Protein AF-A0A660U086-F1 (afdb_monomer)

Sequence (213 aa):
ICISRGDVRILTEEYVKYRGGKQSNTRTNKNVEFLLIIDTRKKISGVNLKKNRMLIMSRKLNILFDSKFSRKKLAEKFPLEGSYLIVDLPSGRYRIDTNYFFVLKKPDFIDVISYSEMEFLYENLSFCICRNREEELEVILDNITGEDEKSIYFAGFLPRTLKKLAHKKYRDVFYRLYQLIEEKLMNLAHPVFQDILRKLEDIRRLAEKRFNN

Nearest PDB structures (foldseek):
  4ba9-assembly2_E  TM=6.632E-01  e=2.027E+00  Homo sapiens
  4ba9-assembly1_C  TM=6.025E-01  e=1.229E+00  Homo sapiens
  6c59-assembly1_A  TM=6.249E-01  e=2.533E+00  Mus musculus
  2n1g-assembly1_A  TM=6.025E-01  e=3.738E+00  Homo sapiens
  3tnf-assembly1_B  TM=2.009E-01  e=2.143E+00  Legionella pneumophila subsp. pneumophila str. Philadelphia 1

Solvent-accessible surface area (backbone atoms only — not comparable to full-atom values): 12184 Å² total; per-residue (Å²): 119,68,62,84,57,13,23,53,46,72,48,78,49,80,48,70,78,89,62,95,75,84,83,52,64,68,68,73,78,74,45,77,50,75,49,78,46,67,43,64,88,38,74,68,46,71,67,44,51,53,52,44,51,46,53,53,49,54,52,53,44,54,58,55,41,72,42,48,36,35,52,70,48,38,57,78,76,29,60,72,53,98,55,28,38,48,47,83,48,98,93,45,79,43,74,35,50,34,56,87,48,35,35,49,49,83,54,78,61,70,83,73,57,53,67,68,54,51,48,54,51,41,58,59,53,62,70,17,40,44,78,32,47,64,55,42,48,50,56,34,52,74,51,45,82,65,84,48,74,62,16,53,60,36,55,71,46,48,51,70,49,55,52,56,36,50,42,55,94,35,47,69,62,38,53,55,50,48,50,56,50,48,63,60,38,71,77,46,84,54,66,68,43,56,56,46,52,55,50,38,52,58,41,49,58,54,24,52,60,46,54,78,102

Structure (mmCIF, N/CA/C/O backbone):
data_AF-A0A660U086-F1
#
_entry.id   AF-A0A660U086-F1
#
loop_
_atom_site.group_PDB
_atom_site.id
_atom_site.type_symbol
_atom_site.label_atom_id
_atom_site.label_alt_id
_atom_site.label_comp_id
_atom_site.label_asym_id
_atom_site.label_entity_id
_atom_site.label_seq_id
_atom_site.pdbx_PDB_ins_code
_atom_site.Cartn_x
_atom_site.Cartn_y
_atom_site.Cartn_z
_atom_site.occupancy
_atom_site.B_iso_or_equiv
_atom_site.auth_seq_id
_atom_site.auth_comp_id
_atom_site.auth_asym_id
_atom_site.auth_atom_id
_atom_site.pdbx_PDB_model_num
ATOM 1 N N . ILE A 1 1 ? -27.958 2.321 13.114 1.00 69.38 1 ILE A N 1
ATOM 2 C CA . ILE A 1 1 ? -29.047 1.472 12.567 1.00 69.38 1 ILE A CA 1
ATOM 3 C C . ILE A 1 1 ? -29.175 0.151 13.333 1.00 69.38 1 ILE A C 1
ATOM 5 O O . ILE A 1 1 ? -30.213 -0.063 13.932 1.00 69.38 1 ILE A O 1
ATOM 9 N N . CYS A 1 2 ? -28.163 -0.726 13.373 1.00 75.94 2 CYS A N 1
ATOM 10 C CA . CYS A 1 2 ? -28.308 -2.033 14.049 1.00 75.94 2 CYS A CA 1
ATOM 11 C C . CYS A 1 2 ? -28.340 -1.931 15.584 1.00 75.94 2 CYS A C 1
ATOM 13 O O . CYS A 1 2 ? -29.150 -2.580 16.230 1.00 75.94 2 CYS A O 1
ATOM 15 N N . ILE A 1 3 ? -27.507 -1.055 16.156 1.00 78.56 3 ILE A N 1
ATOM 16 C CA . ILE A 1 3 ? -27.391 -0.852 17.612 1.00 78.56 3 ILE A CA 1
ATOM 17 C C . ILE A 1 3 ? -28.701 -0.350 18.235 1.00 78.56 3 ILE A C 1
ATOM 19 O O . ILE A 1 3 ? -29.012 -0.694 19.365 1.00 78.56 3 ILE A O 1
ATOM 23 N N . SER A 1 4 ? -29.517 0.412 17.500 1.00 81.81 4 SER A N 1
ATOM 24 C CA . SER A 1 4 ? -30.806 0.895 18.012 1.00 81.81 4 SER A CA 1
ATOM 25 C C . SER A 1 4 ? -31.878 -0.199 18.102 1.00 81.81 4 SER A C 1
ATOM 27 O O . SER A 1 4 ? -32.979 0.088 18.555 1.00 81.81 4 SER A O 1
ATOM 29 N N . ARG A 1 5 ? -31.592 -1.430 17.648 1.00 82.75 5 ARG A N 1
ATOM 30 C CA . ARG A 1 5 ? -32.545 -2.553 17.616 1.00 82.75 5 ARG A CA 1
ATOM 31 C C . ARG A 1 5 ? -32.252 -3.657 18.641 1.00 82.75 5 ARG A C 1
ATOM 33 O O . ARG A 1 5 ? -33.069 -4.559 18.772 1.00 82.75 5 ARG A O 1
ATOM 40 N N . GLY A 1 6 ? -31.113 -3.617 19.335 1.00 84.62 6 GLY A N 1
ATOM 41 C CA . GLY A 1 6 ? -30.718 -4.645 20.304 1.00 84.62 6 GLY A CA 1
ATOM 42 C C . GLY A 1 6 ? -29.206 -4.725 20.516 1.00 84.62 6 GLY A C 1
ATOM 43 O O . GLY A 1 6 ? -28.448 -3.900 20.000 1.00 84.62 6 GLY A O 1
ATOM 44 N N . ASP A 1 7 ? -28.759 -5.731 21.266 1.00 85.88 7 ASP A N 1
ATOM 45 C CA . ASP A 1 7 ? -27.334 -6.004 21.478 1.00 85.88 7 ASP A CA 1
ATOM 46 C C . ASP A 1 7 ? -26.703 -6.595 20.208 1.00 85.88 7 ASP A C 1
ATOM 48 O O . ASP A 1 7 ? -27.183 -7.593 19.668 1.00 85.88 7 ASP A O 1
ATOM 52 N N . VAL A 1 8 ? -25.634 -5.967 19.709 1.00 86.62 8 VAL A N 1
ATOM 53 C CA . VAL A 1 8 ? -25.026 -6.307 18.412 1.00 86.62 8 VAL A CA 1
ATOM 54 C C . VAL A 1 8 ? -23.699 -7.019 18.613 1.00 86.62 8 VAL A C 1
ATOM 56 O O . VAL A 1 8 ? -22.824 -6.533 19.331 1.00 86.62 8 VAL A O 1
ATOM 59 N N . ARG A 1 9 ? -23.501 -8.118 17.889 1.00 84.25 9 ARG A N 1
ATOM 60 C CA . ARG A 1 9 ? -22.210 -8.797 17.737 1.00 84.25 9 ARG A CA 1
ATOM 61 C C . ARG A 1 9 ? -21.830 -8.835 16.265 1.00 84.25 9 ARG A C 1
ATOM 63 O O . ARG A 1 9 ? -22.678 -9.095 15.415 1.00 84.25 9 ARG A O 1
ATOM 70 N N . ILE A 1 10 ? -20.564 -8.561 15.978 1.00 84.62 10 ILE A N 1
ATOM 71 C CA . ILE A 1 10 ? -20.026 -8.582 14.620 1.00 84.62 10 ILE A CA 1
ATOM 72 C C . ILE A 1 10 ? -19.134 -9.809 14.464 1.00 84.62 10 ILE A C 1
ATOM 74 O O . ILE A 1 10 ? -18.217 -10.010 15.257 1.00 84.62 10 ILE A O 1
ATOM 78 N N . LEU A 1 11 ? -19.390 -10.596 13.423 1.00 79.31 11 LEU A N 1
ATOM 79 C CA . LEU A 1 11 ? -18.463 -11.604 12.917 1.00 79.31 11 LEU A CA 1
ATOM 80 C C . LEU A 1 11 ? -17.917 -11.129 11.569 1.00 79.31 11 LEU A C 1
ATOM 82 O O . LEU A 1 11 ? -18.628 -10.473 10.804 1.00 79.31 11 LEU A O 1
ATOM 86 N N . THR A 1 12 ? -16.649 -11.424 11.294 1.00 75.56 12 THR A N 1
ATOM 87 C CA . THR A 1 12 ? -15.980 -11.007 10.054 1.00 75.56 12 THR A CA 1
ATOM 88 C C . THR A 1 12 ? -15.319 -12.190 9.381 1.00 75.56 12 THR A C 1
ATOM 90 O O . THR A 1 12 ? -14.540 -12.881 10.038 1.00 75.56 12 THR A O 1
ATOM 93 N N . GLU A 1 13 ? -15.529 -12.329 8.077 1.00 69.62 13 GLU A N 1
ATOM 94 C CA . GLU A 1 13 ? -14.761 -13.236 7.225 1.00 69.62 13 GLU A CA 1
ATOM 95 C C . GLU A 1 13 ? -14.084 -12.447 6.100 1.00 69.62 13 GLU A C 1
ATOM 97 O O . GLU A 1 13 ? -14.682 -11.570 5.466 1.00 69.62 13 GLU A O 1
ATOM 102 N N . GLU A 1 14 ? -12.803 -12.738 5.875 1.00 57.31 14 GLU A N 1
ATOM 103 C CA . GLU A 1 14 ? -12.045 -12.187 4.755 1.00 57.31 14 GLU A CA 1
ATOM 104 C C . GLU A 1 14 ? -12.076 -13.174 3.597 1.00 57.31 14 GLU A C 1
ATOM 106 O O . GLU A 1 14 ? -11.756 -14.349 3.758 1.00 57.31 14 GLU A O 1
ATOM 111 N N . TYR A 1 15 ? -12.422 -12.689 2.408 1.00 56.56 15 TYR A N 1
ATOM 112 C CA . TYR A 1 15 ? -12.403 -13.515 1.209 1.00 56.56 15 TYR A CA 1
ATOM 113 C C . TYR A 1 15 ? -12.035 -12.688 -0.026 1.00 56.56 15 TYR A C 1
ATOM 115 O O . TYR A 1 15 ? -12.239 -11.471 -0.122 1.00 56.56 15 TYR A O 1
ATOM 123 N N . VAL A 1 16 ? -11.509 -13.381 -1.033 1.00 48.47 16 VAL A N 1
ATOM 124 C CA . VAL A 1 16 ? -11.220 -12.812 -2.350 1.00 48.47 16 VAL A CA 1
ATOM 125 C C . VAL A 1 16 ? -12.316 -13.275 -3.312 1.00 48.47 16 VAL A C 1
ATOM 127 O O . VAL A 1 16 ? -12.214 -14.346 -3.899 1.00 48.47 16 VAL A O 1
ATOM 130 N N . LYS A 1 17 ? -13.393 -12.490 -3.500 1.00 43.88 17 LYS A N 1
ATOM 131 C CA . LYS A 1 17 ? -14.336 -12.757 -4.608 1.00 43.88 17 LYS A CA 1
ATOM 132 C C . LYS A 1 17 ? -13.650 -12.385 -5.915 1.00 43.88 17 LYS A C 1
ATOM 134 O O . LYS A 1 17 ? -13.476 -11.203 -6.215 1.00 43.88 17 LYS A O 1
ATOM 139 N N . TYR A 1 18 ? -13.328 -13.386 -6.725 1.00 44.28 18 TYR A N 1
ATOM 140 C CA . TYR A 1 18 ? -13.070 -13.163 -8.140 1.00 44.28 18 TYR A CA 1
ATOM 141 C C . TYR A 1 18 ? -14.406 -12.833 -8.817 1.00 44.28 18 TYR A C 1
ATOM 143 O O . TYR A 1 18 ? -15.282 -13.684 -8.942 1.00 44.28 18 TYR A O 1
ATOM 151 N N . ARG A 1 19 ? -14.595 -11.575 -9.221 1.00 41.81 19 ARG A N 1
ATOM 152 C CA . ARG A 1 19 ? -15.673 -11.183 -10.137 1.00 41.81 19 ARG A CA 1
ATOM 153 C C . ARG A 1 19 ? -15.091 -10.253 -11.190 1.00 41.81 19 ARG A C 1
ATOM 155 O O . ARG A 1 19 ? -14.698 -9.128 -10.882 1.00 41.81 19 ARG A O 1
ATOM 162 N N . GLY A 1 20 ? -15.017 -10.742 -12.427 1.00 49.47 20 GLY A N 1
ATOM 163 C CA . GLY A 1 20 ? -14.815 -9.892 -13.594 1.00 49.47 20 GLY A CA 1
ATOM 164 C C . GLY A 1 20 ? -15.913 -8.831 -13.616 1.00 49.47 20 GLY A C 1
ATOM 165 O O . GLY A 1 20 ? -17.092 -9.160 -13.657 1.00 49.47 20 GLY A O 1
ATOM 166 N N . GLY A 1 21 ? -15.532 -7.560 -13.496 1.00 48.72 21 GLY A N 1
ATOM 167 C CA . GLY A 1 21 ? -16.480 -6.447 -13.493 1.00 48.72 21 GLY A CA 1
ATOM 168 C C . GLY A 1 21 ? -16.087 -5.335 -12.521 1.00 48.72 21 GLY A C 1
ATOM 169 O O . GLY A 1 21 ? -16.148 -5.497 -11.303 1.00 48.72 21 GLY A O 1
ATOM 170 N N . LYS A 1 22 ? -15.739 -4.176 -13.091 1.00 43.12 22 LYS A N 1
ATOM 171 C CA . LYS A 1 22 ? -15.323 -2.901 -12.469 1.00 43.12 22 LYS A CA 1
ATOM 172 C C . LYS A 1 22 ? -13.862 -2.803 -12.013 1.00 43.12 22 LYS A C 1
ATOM 174 O O . LYS A 1 22 ? -13.505 -3.102 -10.872 1.00 43.12 22 LYS A O 1
ATOM 179 N N . GLN A 1 23 ? -13.057 -2.271 -12.933 1.00 50.06 23 GLN A N 1
ATOM 180 C CA . GLN A 1 23 ? -11.713 -1.739 -12.725 1.00 50.06 23 GLN A CA 1
ATOM 181 C C . GLN A 1 23 ? -11.832 -0.263 -12.312 1.00 50.06 23 GLN A C 1
ATOM 183 O O . GLN A 1 23 ? -12.118 0.584 -13.153 1.00 50.06 23 GLN A O 1
ATOM 188 N N . SER A 1 24 ? -11.668 0.057 -11.024 1.00 53.09 24 SER A N 1
ATOM 189 C CA . SER A 1 24 ? -11.473 1.449 -10.594 1.00 53.09 24 SER A CA 1
ATOM 190 C C . SER A 1 24 ? -10.030 1.661 -10.148 1.00 53.09 24 SER A C 1
ATOM 192 O O . SER A 1 24 ? -9.409 0.763 -9.573 1.00 53.09 24 SER A O 1
ATOM 194 N N . ASN A 1 25 ? -9.510 2.863 -10.397 1.00 53.16 25 ASN A N 1
ATOM 195 C CA . ASN A 1 25 ? -8.136 3.247 -10.063 1.00 53.16 25 ASN A CA 1
ATOM 196 C C . ASN A 1 25 ? -7.849 3.199 -8.542 1.00 53.16 25 ASN A C 1
ATOM 198 O O . ASN A 1 25 ? -6.711 3.062 -8.111 1.00 53.16 25 ASN A O 1
ATOM 202 N N . THR A 1 26 ? -8.891 3.238 -7.711 1.00 57.66 26 THR A N 1
ATOM 203 C CA . THR A 1 26 ? -8.789 3.214 -6.243 1.00 57.66 26 THR A CA 1
ATOM 204 C C . THR A 1 26 ? -9.096 1.848 -5.619 1.00 57.66 26 THR A C 1
ATOM 206 O O . THR A 1 26 ? -8.957 1.685 -4.410 1.00 57.66 26 THR A O 1
ATOM 209 N N . ARG A 1 27 ? -9.532 0.841 -6.396 1.00 60.47 27 ARG A N 1
ATOM 210 C CA . ARG A 1 27 ? -10.040 -0.422 -5.824 1.00 60.47 27 ARG A CA 1
ATOM 211 C C . ARG A 1 27 ? -8.930 -1.292 -5.233 1.00 60.47 27 ARG A C 1
ATOM 213 O O . ARG A 1 27 ? -7.910 -1.539 -5.887 1.00 60.47 27 ARG A O 1
ATOM 220 N N . THR A 1 28 ? -9.182 -1.850 -4.050 1.00 59.97 28 THR A N 1
ATOM 221 C CA . THR A 1 28 ? -8.433 -2.964 -3.446 1.00 59.97 28 THR A CA 1
ATOM 222 C C . THR A 1 28 ? -9.134 -4.303 -3.744 1.00 59.97 28 THR A C 1
ATOM 224 O O . THR A 1 28 ? -10.342 -4.351 -3.965 1.00 59.97 28 THR A O 1
ATOM 227 N N . ASN A 1 29 ? -8.379 -5.408 -3.820 1.00 55.88 29 ASN A N 1
ATOM 228 C CA . ASN A 1 29 ? -8.919 -6.724 -4.219 1.00 55.88 29 ASN A CA 1
ATOM 229 C C . ASN A 1 29 ? -9.484 -7.556 -3.049 1.00 55.88 29 ASN A C 1
ATOM 231 O O . ASN A 1 29 ? -10.017 -8.639 -3.290 1.00 55.88 29 ASN A O 1
ATOM 235 N N . LYS A 1 30 ? -9.350 -7.090 -1.803 1.00 61.00 30 LYS A N 1
ATOM 236 C CA . LYS A 1 30 ? -9.857 -7.786 -0.614 1.00 61.00 30 LYS A CA 1
ATOM 237 C C . LYS A 1 30 ? -11.242 -7.252 -0.261 1.00 61.00 30 LYS A C 1
ATOM 239 O O . LYS A 1 30 ? -11.433 -6.040 -0.208 1.00 61.00 30 LYS A O 1
ATOM 244 N N . ASN A 1 31 ? -12.193 -8.155 -0.029 1.00 66.31 31 ASN A N 1
ATOM 245 C CA . ASN A 1 31 ? -13.495 -7.812 0.533 1.00 66.31 31 ASN A CA 1
ATOM 246 C C . ASN A 1 31 ? -13.553 -8.367 1.958 1.00 66.31 31 ASN A C 1
ATOM 248 O O . ASN A 1 31 ? -13.076 -9.472 2.213 1.00 66.31 31 ASN A O 1
ATOM 252 N N . VAL A 1 32 ? -14.142 -7.597 2.868 1.00 72.56 32 VAL A N 1
ATOM 253 C CA . VAL A 1 32 ? -14.437 -8.047 4.230 1.00 72.56 32 VAL A CA 1
ATOM 254 C C . VAL A 1 32 ? -15.950 -8.163 4.336 1.00 72.56 32 VAL A C 1
ATOM 256 O O . VAL A 1 32 ? -16.654 -7.166 4.165 1.00 72.56 32 VAL A O 1
ATOM 259 N N . GLU A 1 33 ? -16.455 -9.374 4.559 1.00 75.88 33 GLU A N 1
ATOM 260 C CA . GLU A 1 33 ? -17.868 -9.584 4.875 1.00 75.88 33 GLU A CA 1
ATOM 261 C C . GLU A 1 33 ? -18.079 -9.388 6.376 1.00 75.88 33 GLU A C 1
ATOM 263 O O . GLU A 1 33 ? -17.328 -9.901 7.205 1.00 75.88 33 GLU A O 1
ATOM 268 N N . PHE A 1 34 ? -19.109 -8.611 6.713 1.00 82.00 34 PHE A N 1
ATOM 269 C CA . PHE A 1 34 ? -19.532 -8.360 8.084 1.00 82.00 34 PHE A CA 1
ATOM 270 C C . PHE A 1 34 ? -20.890 -9.023 8.300 1.00 82.00 34 PHE A C 1
ATOM 272 O O . PHE A 1 34 ? -21.885 -8.604 7.706 1.00 82.00 34 PHE A O 1
ATOM 279 N N . LEU A 1 35 ? -20.942 -10.025 9.175 1.00 83.81 35 LEU A N 1
ATOM 280 C CA . LEU A 1 35 ? -22.191 -10.598 9.657 1.00 83.81 35 LEU A CA 1
ATOM 281 C C . LEU A 1 35 ? -22.581 -9.900 10.962 1.00 83.81 35 LEU A C 1
ATOM 283 O O . LEU A 1 35 ? -21.858 -9.955 11.960 1.00 83.81 35 LEU A O 1
ATOM 287 N N . LEU A 1 36 ? -23.727 -9.221 10.943 1.00 86.81 36 LEU A N 1
ATOM 288 C CA . LEU A 1 36 ? -24.262 -8.494 12.091 1.00 86.81 36 LEU A CA 1
ATOM 289 C C . LEU A 1 36 ? -25.336 -9.346 12.768 1.00 86.81 36 LEU A C 1
ATOM 291 O O . LEU A 1 36 ? -26.428 -9.514 12.230 1.00 86.81 36 LEU A O 1
ATOM 295 N N . ILE A 1 37 ? -25.035 -9.859 13.957 1.00 85.19 37 ILE A N 1
ATOM 296 C CA . ILE A 1 37 ? -25.980 -10.620 14.776 1.00 85.19 37 ILE A CA 1
ATOM 297 C C . ILE A 1 37 ? -26.597 -9.659 15.790 1.00 85.19 37 ILE A C 1
ATOM 299 O O . ILE A 1 37 ? -25.869 -9.020 16.552 1.00 85.19 37 ILE A O 1
ATOM 303 N N . ILE A 1 38 ? -27.926 -9.546 15.795 1.00 87.44 38 ILE A N 1
ATOM 304 C CA . ILE A 1 38 ? -28.668 -8.639 16.680 1.00 87.44 38 ILE A CA 1
ATOM 305 C C . ILE A 1 38 ? -29.551 -9.472 17.609 1.00 87.44 38 ILE A C 1
ATOM 307 O O . ILE A 1 38 ? -30.466 -10.149 17.146 1.00 87.44 38 ILE A O 1
ATOM 311 N N . ASP A 1 39 ? -29.302 -9.398 18.915 1.00 87.00 39 ASP A N 1
ATOM 312 C CA . ASP A 1 39 ? -30.207 -9.940 19.930 1.00 87.00 39 ASP A CA 1
ATOM 313 C C . ASP A 1 39 ? -31.189 -8.843 20.356 1.00 87.00 39 ASP A C 1
ATOM 315 O O . ASP A 1 39 ? -30.873 -7.976 21.174 1.00 87.00 39 ASP A O 1
ATOM 319 N N . THR A 1 40 ? -32.390 -8.865 19.774 1.00 88.50 40 THR A N 1
ATOM 320 C CA . THR A 1 40 ? -33.444 -7.859 20.008 1.00 88.50 40 THR A CA 1
ATOM 321 C C . THR A 1 40 ? -34.039 -7.920 21.412 1.00 88.50 40 THR A C 1
ATOM 323 O O . THR A 1 40 ? -34.718 -6.989 21.837 1.00 88.50 40 THR A O 1
ATOM 326 N N . ARG A 1 41 ? -33.775 -9.000 22.156 1.00 89.25 41 ARG A N 1
ATOM 327 C CA . ARG A 1 41 ? -34.263 -9.185 23.530 1.00 89.25 41 ARG A CA 1
ATOM 328 C C . ARG A 1 41 ? -33.349 -8.536 24.565 1.00 89.25 41 ARG A C 1
ATOM 330 O O . ARG A 1 41 ? -33.732 -8.419 25.726 1.00 89.25 41 ARG A O 1
ATOM 337 N N . LYS A 1 42 ? -32.136 -8.135 24.174 1.00 85.25 42 LYS A N 1
ATOM 338 C CA . LYS A 1 42 ? -31.140 -7.552 25.077 1.00 85.25 42 LYS A CA 1
ATOM 339 C C . LYS A 1 42 ? -30.937 -6.076 24.786 1.00 85.25 42 LYS A C 1
ATOM 341 O O . LYS A 1 42 ? -30.854 -5.650 23.636 1.00 85.25 42 LYS A O 1
ATOM 346 N N . LYS A 1 43 ? -30.794 -5.298 25.861 1.00 82.44 43 LYS A N 1
ATOM 347 C CA . LYS A 1 43 ? -30.297 -3.925 25.770 1.00 82.44 43 LYS A CA 1
ATOM 348 C C . LYS A 1 43 ? -28.840 -3.938 25.310 1.00 82.44 43 LYS A C 1
ATOM 350 O O . LYS A 1 43 ? -28.104 -4.893 25.546 1.00 82.44 43 LYS A O 1
ATOM 355 N N . ILE A 1 44 ? -28.442 -2.844 24.675 1.00 81.94 44 ILE A N 1
ATOM 356 C CA . ILE A 1 44 ? -27.093 -2.626 24.158 1.00 81.94 44 ILE A CA 1
ATOM 357 C C . ILE A 1 44 ? -26.058 -2.848 25.267 1.00 81.94 44 ILE A C 1
ATOM 359 O O . ILE A 1 44 ? -26.126 -2.210 26.318 1.00 81.94 44 ILE A O 1
ATOM 363 N N . SER A 1 45 ? -25.069 -3.706 25.016 1.00 81.38 45 SER A N 1
ATOM 364 C CA . SER A 1 45 ? -23.940 -3.886 25.924 1.00 81.38 45 SER A CA 1
ATOM 365 C C . SER A 1 45 ? -22.772 -2.977 25.541 1.00 81.38 45 SER A C 1
ATOM 367 O O . SER A 1 45 ? -22.217 -3.084 24.444 1.00 81.38 45 SER A O 1
ATOM 369 N N . GLY A 1 46 ? -22.328 -2.127 26.473 1.00 81.75 46 GLY A N 1
ATOM 370 C CA . GLY A 1 46 ? -21.109 -1.324 26.303 1.00 81.75 46 GLY 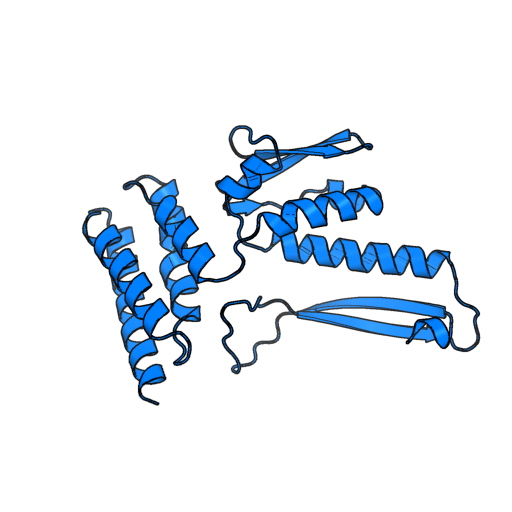A CA 1
ATOM 371 C C . GLY A 1 46 ? -19.862 -2.180 26.038 1.00 81.75 46 GLY A C 1
ATOM 372 O O . GLY A 1 46 ? -18.991 -1.790 25.260 1.00 81.75 46 GLY A O 1
ATOM 373 N N . VAL A 1 47 ? -19.815 -3.394 26.600 1.00 83.50 47 VAL A N 1
ATOM 374 C CA . VAL A 1 47 ? -18.732 -4.361 26.366 1.00 83.50 47 VAL A CA 1
ATOM 375 C C . VAL A 1 47 ? -18.725 -4.834 24.911 1.00 83.50 47 VAL A C 1
ATOM 377 O O . VAL A 1 47 ? -17.671 -4.829 24.274 1.00 83.50 47 VAL A O 1
ATOM 380 N N . ASN A 1 48 ? -19.885 -5.196 24.353 1.00 82.75 48 ASN A N 1
ATOM 381 C CA . ASN A 1 48 ? -19.971 -5.626 22.953 1.00 82.75 48 ASN A CA 1
ATOM 382 C C . ASN A 1 48 ? -19.709 -4.471 21.989 1.00 82.75 48 ASN A C 1
ATOM 384 O O . ASN A 1 48 ? -19.022 -4.664 20.990 1.00 82.75 48 ASN A O 1
ATOM 388 N N . LEU A 1 49 ? -20.158 -3.254 22.311 1.00 84.88 49 LEU A N 1
ATOM 389 C CA . LEU A 1 49 ? -19.800 -2.064 21.538 1.00 84.88 49 LEU A CA 1
ATOM 390 C C . LEU A 1 49 ? -18.283 -1.859 21.473 1.00 84.88 49 LEU A C 1
ATOM 392 O O . LEU A 1 49 ? -17.748 -1.653 20.384 1.00 84.88 49 LEU A O 1
ATOM 396 N N . LYS A 1 50 ? -17.583 -1.954 22.611 1.00 86.50 50 LYS A N 1
ATOM 397 C CA . LYS A 1 50 ? -16.121 -1.820 22.661 1.00 86.50 50 LYS A CA 1
ATOM 398 C C . LYS A 1 50 ? -15.428 -2.922 21.852 1.00 86.50 50 LYS A C 1
ATOM 400 O O . LYS A 1 50 ? -14.552 -2.613 21.048 1.00 86.50 50 LYS A O 1
ATOM 405 N N . LYS A 1 51 ? -15.863 -4.181 21.998 1.00 86.75 51 LYS A N 1
ATOM 406 C CA . LYS A 1 51 ? -15.345 -5.317 21.210 1.00 86.75 51 LYS A CA 1
ATOM 407 C C . LYS A 1 51 ? -15.547 -5.115 19.707 1.00 86.75 51 LYS A C 1
ATOM 409 O O . LYS A 1 51 ? -14.605 -5.281 18.941 1.00 86.75 51 LYS A O 1
ATOM 414 N N . ASN A 1 52 ? -16.740 -4.698 19.289 1.00 86.88 52 ASN A N 1
ATOM 415 C CA . ASN A 1 52 ? -17.056 -4.447 17.883 1.00 86.88 52 ASN A CA 1
ATOM 416 C C . ASN A 1 52 ? -16.205 -3.311 17.301 1.00 86.88 52 ASN A C 1
ATOM 418 O O . ASN A 1 52 ? -15.699 -3.437 16.189 1.00 86.88 5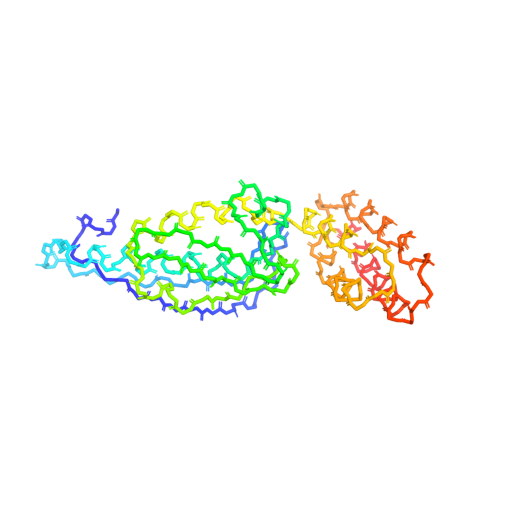2 ASN A O 1
ATOM 422 N N . ARG A 1 53 ? -16.015 -2.212 18.046 1.00 88.75 53 ARG A N 1
ATOM 423 C CA . ARG A 1 53 ? -15.138 -1.107 17.624 1.00 88.75 53 ARG A CA 1
ATOM 424 C C . ARG A 1 53 ? -13.697 -1.575 17.444 1.00 88.75 53 ARG A C 1
ATOM 426 O O . ARG A 1 53 ? -13.098 -1.275 16.415 1.00 88.75 53 ARG A O 1
ATOM 433 N N . MET A 1 54 ? -13.182 -2.349 18.399 1.00 88.75 54 MET A N 1
ATOM 434 C CA . MET A 1 54 ? -11.831 -2.906 18.323 1.00 88.75 54 MET A CA 1
ATOM 435 C C . MET A 1 54 ? -11.663 -3.826 17.110 1.00 88.75 54 MET A C 1
ATOM 437 O O . MET A 1 54 ? -10.717 -3.674 16.344 1.00 88.75 54 MET A O 1
ATOM 441 N N . LEU A 1 55 ? -12.625 -4.726 16.882 1.00 87.88 55 LEU A N 1
ATOM 442 C CA . LEU A 1 55 ? -12.625 -5.628 15.730 1.00 87.88 55 LEU A CA 1
ATOM 443 C C . LEU A 1 55 ? -12.599 -4.855 14.405 1.00 87.88 55 LEU A C 1
ATOM 445 O O . LEU A 1 55 ? -11.792 -5.156 13.528 1.00 87.88 55 LEU A O 1
ATOM 449 N N . ILE A 1 56 ? -13.458 -3.841 14.258 1.00 89.31 56 ILE A N 1
ATOM 450 C CA . ILE A 1 56 ? -13.499 -3.005 13.052 1.00 89.31 56 ILE A CA 1
ATOM 451 C C . ILE A 1 56 ? -12.161 -2.287 12.845 1.00 89.31 56 ILE A C 1
ATOM 453 O O . ILE A 1 56 ? -11.665 -2.250 11.719 1.00 89.31 56 ILE A O 1
ATOM 457 N N . MET A 1 57 ? -11.572 -1.724 13.904 1.00 92.00 57 MET A N 1
ATOM 458 C CA . MET A 1 57 ? -10.309 -0.993 13.794 1.00 92.00 57 MET A CA 1
ATOM 459 C C . MET A 1 57 ? -9.137 -1.913 13.432 1.00 92.00 57 MET A C 1
ATOM 461 O O . MET A 1 57 ? -8.382 -1.601 12.514 1.00 92.00 57 MET A O 1
ATOM 465 N N . SER A 1 58 ? -9.046 -3.090 14.054 1.00 89.31 58 SER A N 1
ATOM 466 C CA . SER A 1 58 ? -8.056 -4.110 13.691 1.00 89.31 58 SER A CA 1
ATOM 467 C C . SER A 1 58 ? -8.169 -4.502 12.209 1.00 89.31 58 SER A C 1
ATOM 469 O O . SER A 1 58 ? -7.169 -4.543 11.492 1.00 89.31 58 SER A O 1
ATOM 471 N N . ARG A 1 59 ? -9.393 -4.682 11.685 1.00 87.44 59 ARG A N 1
ATOM 472 C CA . ARG A 1 59 ? -9.610 -4.957 10.250 1.00 87.44 59 ARG A CA 1
ATOM 473 C C . ARG A 1 59 ? -9.185 -3.797 9.354 1.00 87.44 59 ARG A C 1
ATOM 475 O O . ARG A 1 59 ? -8.567 -4.034 8.318 1.00 87.44 59 ARG A O 1
ATOM 482 N N . LYS A 1 60 ? -9.484 -2.555 9.742 1.00 90.75 60 LYS A N 1
ATOM 483 C CA . LYS A 1 60 ? -9.026 -1.361 9.017 1.00 90.75 60 LYS A CA 1
ATOM 484 C C . LYS A 1 60 ? -7.501 -1.307 8.933 1.00 90.75 60 LYS A C 1
ATOM 486 O O . LYS A 1 60 ? -6.975 -1.087 7.846 1.00 90.75 60 LYS A O 1
ATOM 491 N N . LEU A 1 61 ? -6.807 -1.557 10.044 1.00 92.94 61 LEU A N 1
ATOM 492 C CA . LEU A 1 61 ? -5.348 -1.631 10.073 1.00 92.94 61 LEU A CA 1
ATOM 493 C C . LEU A 1 61 ? -4.824 -2.762 9.186 1.00 92.94 61 LEU A C 1
ATOM 495 O O . LEU A 1 61 ? -3.937 -2.5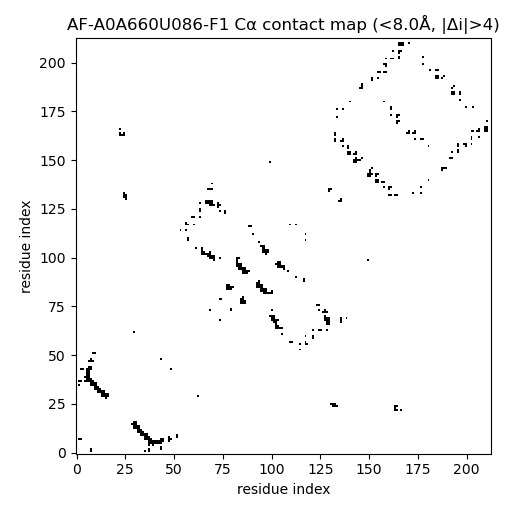15 8.381 1.00 92.94 61 LEU A O 1
ATOM 499 N N . ASN A 1 62 ? -5.400 -3.967 9.246 1.00 88.50 62 ASN A N 1
ATOM 500 C CA . ASN A 1 62 ? -4.970 -5.076 8.383 1.00 88.50 62 ASN A CA 1
ATOM 501 C C . ASN A 1 62 ? -5.036 -4.702 6.889 1.00 88.50 62 ASN A C 1
ATOM 503 O O . ASN A 1 62 ? -4.065 -4.901 6.164 1.00 88.50 62 ASN A O 1
ATOM 507 N N . ILE A 1 63 ? -6.138 -4.084 6.445 1.00 88.50 63 ILE A N 1
ATOM 508 C CA . ILE A 1 63 ? -6.278 -3.588 5.063 1.00 88.50 63 ILE A CA 1
ATOM 509 C C . ILE A 1 63 ? -5.226 -2.514 4.753 1.00 88.50 63 ILE A C 1
ATOM 511 O O . ILE A 1 63 ? -4.695 -2.451 3.641 1.00 88.50 63 ILE A O 1
ATOM 515 N N . LEU A 1 64 ? -4.927 -1.656 5.726 1.00 93.00 64 LEU A N 1
ATOM 516 C CA . LEU A 1 64 ? -3.930 -0.607 5.579 1.00 93.00 64 LEU A CA 1
ATOM 517 C C . LEU A 1 64 ? -2.523 -1.191 5.384 1.00 93.00 64 LEU A C 1
ATOM 519 O O . LEU A 1 64 ? -1.822 -0.754 4.478 1.00 93.00 64 LEU A O 1
ATOM 523 N N . PHE A 1 65 ? -2.141 -2.228 6.136 1.00 93.50 65 PHE A N 1
ATOM 524 C CA . PHE A 1 65 ? -0.850 -2.915 5.977 1.00 93.50 65 PHE A CA 1
ATOM 525 C C . PHE A 1 65 ? -0.699 -3.644 4.634 1.00 93.50 65 PHE A C 1
ATOM 527 O O . PHE A 1 65 ? 0.417 -3.804 4.147 1.00 93.50 65 PHE A O 1
ATOM 534 N N . ASP A 1 66 ? -1.800 -4.016 3.977 1.00 90.38 66 ASP A N 1
ATOM 535 C CA . ASP A 1 66 ? -1.766 -4.557 2.610 1.00 90.38 66 ASP A CA 1
ATOM 536 C C . ASP A 1 66 ? -1.572 -3.484 1.520 1.00 90.38 66 ASP A C 1
ATOM 538 O O . ASP A 1 66 ? -1.407 -3.808 0.335 1.00 90.38 66 ASP A O 1
ATOM 542 N N . SER A 1 67 ? -1.654 -2.202 1.883 1.00 93.56 67 SER A N 1
ATOM 543 C CA . SER A 1 67 ? -1.546 -1.091 0.939 1.00 93.56 67 SER A CA 1
ATOM 544 C C . SER A 1 67 ? -0.096 -0.833 0.520 1.00 93.56 67 SER A C 1
ATOM 546 O O . SER A 1 67 ? 0.858 -1.363 1.089 1.00 93.56 67 SER A O 1
ATOM 548 N N . LYS A 1 68 ? 0.073 -0.026 -0.532 1.00 95.88 68 LYS A N 1
ATOM 549 C CA . LYS A 1 68 ? 1.385 0.483 -0.944 1.00 95.88 68 LYS A CA 1
ATOM 550 C C . LYS A 1 68 ? 1.605 1.859 -0.350 1.00 95.88 68 LYS A C 1
ATOM 552 O O . LYS A 1 68 ? 0.682 2.670 -0.353 1.00 95.88 68 LYS A O 1
ATOM 557 N N . PHE A 1 69 ? 2.808 2.115 0.141 1.00 97.50 69 PHE A N 1
ATOM 558 C CA . PHE A 1 69 ? 3.134 3.332 0.875 1.00 97.50 69 PHE A CA 1
ATOM 559 C C . PHE A 1 69 ? 4.124 4.205 0.114 1.00 97.50 69 PHE A C 1
ATOM 561 O O . PHE A 1 69 ? 4.989 3.711 -0.606 1.00 97.50 69 PHE A O 1
ATOM 568 N N . SER A 1 70 ? 4.001 5.517 0.298 1.00 97.00 70 SER A N 1
ATOM 569 C CA . SER A 1 70 ? 4.999 6.481 -0.151 1.00 97.00 70 SER A CA 1
ATOM 570 C C . SER A 1 70 ? 6.016 6.708 0.961 1.00 97.00 70 SER A C 1
ATOM 572 O O . SER A 1 70 ? 5.665 7.181 2.045 1.00 97.00 70 SER A O 1
ATOM 574 N N . ARG A 1 71 ? 7.296 6.433 0.681 1.00 96.12 71 ARG A N 1
ATOM 575 C CA . ARG A 1 71 ? 8.392 6.702 1.625 1.00 96.12 71 ARG A CA 1
ATOM 576 C C . ARG A 1 71 ? 8.437 8.170 2.050 1.00 96.12 71 ARG A C 1
ATOM 578 O O . ARG A 1 71 ? 8.685 8.445 3.218 1.00 96.12 71 ARG A O 1
ATOM 585 N N . LYS A 1 72 ? 8.175 9.097 1.120 1.00 95.88 72 LYS A N 1
ATOM 586 C CA . LYS A 1 72 ? 8.152 10.539 1.399 1.00 95.88 72 LYS A CA 1
ATOM 587 C C . LYS A 1 72 ? 7.112 10.870 2.469 1.00 95.88 72 LYS A C 1
ATOM 589 O O . LYS A 1 72 ? 7.449 11.466 3.481 1.00 95.88 72 LYS A O 1
ATOM 594 N N . LYS A 1 73 ? 5.878 10.398 2.286 1.00 97.19 73 LYS A N 1
ATOM 595 C CA . LYS A 1 73 ? 4.792 10.628 3.248 1.00 97.19 73 LYS A CA 1
ATOM 596 C C . LYS A 1 73 ? 5.039 9.925 4.583 1.00 97.19 73 LYS A C 1
ATOM 598 O O . LYS A 1 73 ? 4.721 10.474 5.629 1.00 97.19 73 LYS A O 1
ATOM 603 N N . LEU A 1 74 ? 5.633 8.728 4.556 1.00 97.81 74 LEU A N 1
ATOM 604 C CA . LEU A 1 74 ? 6.047 8.038 5.778 1.00 97.81 74 LEU A CA 1
ATOM 605 C C . LEU A 1 74 ? 7.068 8.864 6.570 1.00 97.81 74 LEU A C 1
ATOM 607 O O . LEU A 1 74 ? 6.895 9.008 7.773 1.00 97.81 74 LEU A O 1
ATOM 611 N N . ALA A 1 75 ? 8.069 9.448 5.907 1.00 97.00 75 ALA A N 1
ATOM 612 C CA . ALA A 1 75 ? 9.091 10.274 6.555 1.00 97.00 75 ALA A CA 1
ATOM 613 C C . ALA A 1 75 ? 8.529 11.560 7.190 1.00 97.00 75 ALA A C 1
ATOM 615 O O . ALA A 1 75 ? 9.101 12.068 8.146 1.00 97.00 75 ALA A O 1
ATOM 616 N N . GLU A 1 76 ? 7.404 12.077 6.687 1.00 97.12 76 GLU A N 1
ATOM 617 C CA . GLU A 1 76 ? 6.709 13.234 7.274 1.00 97.12 76 GLU A CA 1
ATOM 618 C C . GLU A 1 76 ? 5.973 12.892 8.581 1.00 97.12 76 GLU A C 1
ATOM 620 O O . GLU A 1 76 ? 5.614 13.793 9.340 1.00 97.12 76 GLU A O 1
ATOM 625 N N . LYS A 1 77 ? 5.699 11.606 8.836 1.00 97.00 77 LYS A N 1
ATOM 626 C CA . LYS A 1 77 ? 4.884 11.144 9.972 1.00 97.00 77 LYS A CA 1
ATOM 627 C C . LYS A 1 77 ? 5.641 10.288 10.976 1.00 97.00 77 LYS A C 1
ATOM 629 O O . LYS A 1 77 ? 5.252 10.253 12.139 1.00 97.00 77 LYS A O 1
ATOM 634 N N . PHE A 1 78 ? 6.688 9.601 10.535 1.00 97.44 78 PHE A N 1
ATOM 635 C CA . PHE A 1 78 ? 7.403 8.614 11.329 1.00 97.44 7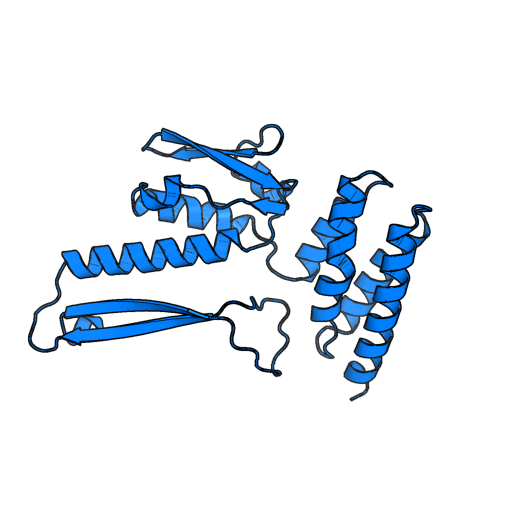8 PHE A CA 1
ATOM 636 C C . PHE A 1 78 ? 8.912 8.740 11.117 1.00 97.44 78 PHE A C 1
ATOM 638 O O . PHE A 1 78 ? 9.355 8.913 9.976 1.00 97.44 78 PHE A O 1
ATOM 645 N N . PRO A 1 79 ? 9.721 8.573 12.176 1.00 97.56 79 PRO A N 1
ATOM 646 C CA . PRO A 1 79 ? 11.148 8.354 12.015 1.00 97.56 79 PRO A CA 1
ATOM 647 C C . PRO A 1 79 ? 11.395 7.077 11.203 1.00 97.56 79 PRO A C 1
ATOM 649 O O . PRO A 1 79 ? 10.816 6.021 11.483 1.00 97.56 79 PRO A O 1
ATOM 652 N N . LEU A 1 80 ? 12.252 7.179 10.187 1.00 97.25 80 LEU A N 1
ATOM 653 C CA . LEU A 1 80 ? 12.653 6.057 9.340 1.00 97.25 80 LEU A CA 1
ATOM 654 C C . LEU A 1 80 ? 14.108 5.701 9.637 1.00 97.25 80 LEU A C 1
ATOM 656 O O . LEU A 1 80 ? 14.988 6.549 9.504 1.00 97.25 80 LEU A O 1
ATOM 660 N N . GLU A 1 81 ? 14.369 4.444 9.974 1.00 93.81 81 GLU A N 1
ATOM 661 C CA . GLU A 1 81 ? 15.695 3.964 10.356 1.00 93.81 81 GLU A CA 1
ATOM 662 C C . GLU A 1 81 ? 16.023 2.685 9.579 1.00 93.81 81 GLU A C 1
ATOM 664 O O . GLU A 1 81 ? 15.339 1.669 9.684 1.00 93.81 81 GLU A O 1
ATOM 669 N N . GLY A 1 82 ? 17.070 2.727 8.749 1.00 92.69 82 GLY A N 1
ATOM 670 C CA . GLY A 1 82 ? 17.470 1.587 7.920 1.00 92.69 82 GLY A CA 1
ATOM 671 C C . GLY A 1 82 ? 16.324 1.059 7.044 1.00 92.69 82 GLY A C 1
ATOM 672 O O . GLY A 1 82 ? 15.950 1.688 6.053 1.00 92.69 82 GLY A O 1
ATOM 673 N N . SER A 1 83 ? 15.788 -0.110 7.402 1.00 93.38 83 SER A N 1
ATOM 674 C CA . SER A 1 83 ? 14.696 -0.810 6.709 1.00 93.38 83 SER A CA 1
ATOM 675 C C . SER A 1 83 ? 13.378 -0.853 7.493 1.00 93.38 83 SER A C 1
ATOM 677 O O . SER A 1 83 ? 12.451 -1.567 7.097 1.00 93.38 83 SER A O 1
ATOM 679 N N . TYR A 1 84 ? 13.260 -0.091 8.579 1.00 96.81 84 TYR A N 1
ATOM 680 C CA . TYR A 1 84 ? 12.079 -0.058 9.435 1.00 96.81 84 TYR A CA 1
ATOM 681 C C . TYR A 1 84 ? 11.640 1.373 9.758 1.00 96.81 84 TYR A C 1
ATOM 683 O O . TYR A 1 84 ? 12.412 2.324 9.642 1.00 96.81 84 TYR A O 1
ATOM 691 N N . LEU A 1 85 ? 10.374 1.532 10.141 1.00 97.12 85 LEU A N 1
ATOM 692 C CA . LEU A 1 85 ? 9.887 2.772 10.747 1.00 97.12 85 LEU A CA 1
ATOM 693 C C . LEU A 1 85 ? 9.688 2.593 12.253 1.00 97.12 85 LEU A C 1
ATOM 695 O O . LEU A 1 85 ? 9.430 1.482 12.731 1.00 97.12 85 LEU A O 1
ATOM 699 N N . ILE A 1 86 ? 9.790 3.701 12.975 1.00 97.31 86 ILE A N 1
ATOM 700 C CA . ILE A 1 86 ? 9.541 3.775 14.411 1.00 97.31 86 ILE A CA 1
ATOM 701 C C . ILE A 1 86 ? 8.151 4.349 14.664 1.00 97.31 86 ILE A C 1
ATOM 703 O O . ILE A 1 86 ? 7.747 5.331 14.042 1.00 97.31 86 ILE A O 1
ATOM 707 N N . VAL A 1 87 ? 7.434 3.742 15.607 1.00 96.81 87 VAL A N 1
ATOM 708 C CA . VAL A 1 87 ? 6.146 4.224 16.102 1.00 96.81 87 VAL A CA 1
ATOM 709 C C . VAL A 1 87 ? 6.238 4.392 17.612 1.00 96.81 87 VAL A C 1
ATOM 711 O O . VAL A 1 87 ? 6.350 3.410 18.343 1.00 96.81 87 VAL A O 1
ATOM 714 N N . ASP A 1 88 ? 6.164 5.635 18.072 1.00 95.69 88 ASP A N 1
ATOM 715 C CA . ASP A 1 88 ? 6.078 5.959 19.491 1.00 95.69 88 ASP A CA 1
ATOM 716 C C . ASP A 1 88 ? 4.604 6.031 19.903 1.00 95.69 88 ASP A C 1
ATOM 718 O O . ASP A 1 88 ? 3.839 6.859 19.405 1.00 95.69 88 ASP A O 1
ATOM 722 N N . LEU A 1 89 ? 4.199 5.126 20.790 1.00 95.56 89 LEU A N 1
ATOM 723 C CA . LEU A 1 89 ? 2.858 5.046 21.357 1.00 95.56 89 LEU A CA 1
ATOM 724 C C . LEU A 1 89 ? 2.937 5.187 22.887 1.00 95.56 89 LEU A C 1
ATOM 726 O O . LEU A 1 89 ? 3.979 4.898 23.478 1.00 95.56 89 LEU A O 1
ATOM 730 N N . PRO A 1 90 ? 1.843 5.570 23.569 1.00 95.12 90 PRO A N 1
ATOM 731 C CA . PRO A 1 90 ? 1.777 5.561 25.030 1.00 95.12 90 PRO A CA 1
ATOM 732 C C . PRO A 1 90 ? 2.190 4.230 25.679 1.00 95.12 90 PRO A C 1
ATOM 734 O O . PRO A 1 90 ? 2.783 4.233 26.754 1.00 95.12 90 PRO A O 1
ATOM 737 N N . SER A 1 91 ? 1.890 3.098 25.036 1.00 93.75 91 SER A N 1
ATOM 738 C CA . SER A 1 91 ? 2.271 1.753 25.491 1.00 93.75 91 SER A CA 1
ATOM 739 C C . SER A 1 91 ? 3.741 1.397 25.252 1.00 93.75 91 SER A C 1
ATOM 741 O O . SER A 1 91 ? 4.229 0.431 25.840 1.00 93.75 91 SER A O 1
ATOM 743 N N . GLY A 1 92 ? 4.465 2.165 24.434 1.00 94.81 92 GLY A N 1
ATOM 744 C CA . GLY A 1 92 ? 5.881 1.945 24.179 1.00 94.81 92 GLY A CA 1
ATOM 745 C C . GLY A 1 92 ? 6.346 2.390 22.797 1.00 94.81 92 GLY A C 1
ATOM 746 O O . GLY A 1 92 ? 5.596 2.928 21.982 1.00 94.81 92 GLY A O 1
ATOM 747 N N . ARG A 1 93 ? 7.628 2.133 22.534 1.00 95.88 93 ARG A N 1
ATOM 748 C CA . ARG A 1 93 ? 8.280 2.401 21.253 1.00 95.88 93 ARG A CA 1
ATOM 749 C C . ARG A 1 93 ? 8.354 1.119 20.439 1.00 95.88 93 ARG A C 1
ATOM 751 O O . ARG A 1 93 ? 8.945 0.135 20.879 1.00 95.88 93 ARG A O 1
ATOM 758 N N . TYR A 1 94 ? 7.770 1.142 19.248 1.00 95.75 94 TYR A N 1
ATOM 759 C CA . TYR A 1 94 ? 7.619 -0.030 18.396 1.00 95.75 94 TYR A CA 1
ATOM 760 C C . TYR A 1 94 ? 8.312 0.139 17.049 1.00 95.75 94 TYR A C 1
ATOM 762 O O . TYR A 1 94 ? 8.447 1.240 16.516 1.00 95.75 94 TYR A O 1
ATOM 770 N N . ARG A 1 95 ? 8.709 -0.996 16.474 1.00 95.81 95 ARG A N 1
ATOM 771 C CA . ARG A 1 95 ? 9.318 -1.095 15.150 1.00 95.81 95 ARG A CA 1
ATOM 772 C C . ARG A 1 95 ? 8.343 -1.749 14.177 1.00 95.81 95 ARG A C 1
ATOM 774 O O . ARG A 1 95 ? 7.748 -2.775 14.500 1.00 95.81 95 ARG A O 1
ATOM 781 N N . ILE A 1 96 ? 8.237 -1.200 12.968 1.00 97.44 96 ILE A N 1
ATOM 782 C CA . ILE A 1 96 ? 7.548 -1.847 11.846 1.00 97.44 96 ILE A CA 1
ATOM 783 C C . ILE A 1 96 ? 8.548 -2.075 10.719 1.00 97.44 96 ILE A C 1
ATOM 785 O O . ILE A 1 96 ? 9.064 -1.127 10.124 1.00 97.44 96 ILE A O 1
ATOM 789 N N . ASP A 1 97 ? 8.801 -3.344 10.415 1.00 97.25 97 ASP A N 1
ATOM 790 C CA . ASP A 1 97 ? 9.667 -3.735 9.308 1.00 97.25 97 ASP A CA 1
ATOM 791 C C . ASP A 1 97 ? 9.054 -3.401 7.954 1.00 97.25 97 ASP A C 1
ATOM 793 O O . ASP A 1 97 ? 7.840 -3.490 7.750 1.00 97.25 97 ASP A O 1
ATOM 797 N N . THR A 1 98 ? 9.910 -3.073 6.988 1.00 97.12 98 THR A N 1
ATOM 798 C CA . THR A 1 98 ? 9.468 -2.700 5.646 1.00 97.12 98 THR A CA 1
ATOM 799 C C . THR A 1 98 ? 10.265 -3.404 4.558 1.00 97.12 98 THR A C 1
ATOM 801 O O . THR A 1 98 ? 11.414 -3.798 4.751 1.00 97.12 98 THR A O 1
ATOM 804 N N . ASN A 1 99 ? 9.666 -3.493 3.373 1.00 95.94 99 ASN A N 1
ATOM 805 C CA . ASN A 1 99 ? 10.403 -3.703 2.134 1.00 95.94 99 ASN A CA 1
ATOM 806 C C . ASN A 1 99 ? 10.486 -2.355 1.415 1.00 95.94 99 ASN A C 1
ATOM 808 O O . ASN A 1 99 ? 9.508 -1.900 0.808 1.00 95.94 99 ASN A O 1
ATOM 812 N N . TYR A 1 100 ? 11.646 -1.706 1.545 1.00 95.69 100 TYR A N 1
ATOM 813 C CA . TYR A 1 100 ? 11.955 -0.386 0.982 1.00 95.69 100 TYR A CA 1
ATOM 814 C C . TYR A 1 100 ? 10.917 0.703 1.301 1.00 95.69 100 TYR A C 1
ATOM 816 O O . TYR A 1 10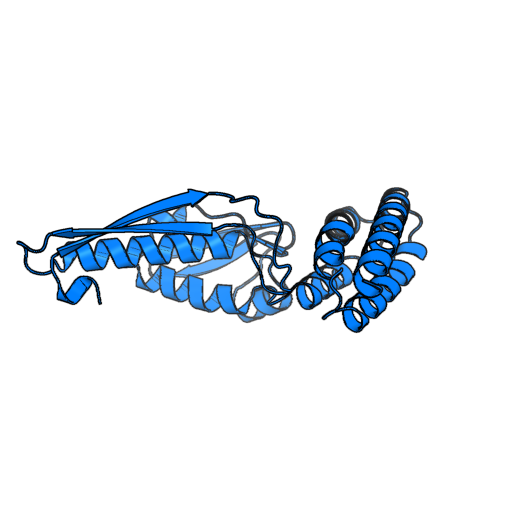0 ? 10.714 1.609 0.496 1.00 95.69 100 TYR A O 1
ATOM 824 N N . PHE A 1 101 ? 10.233 0.611 2.448 1.00 96.94 101 PHE A N 1
ATOM 825 C CA . PHE A 1 101 ? 9.132 1.502 2.848 1.00 96.94 101 PHE A CA 1
ATOM 826 C C . PHE A 1 101 ? 7.925 1.529 1.894 1.00 96.94 101 PHE A C 1
ATOM 828 O O . PHE A 1 101 ? 7.002 2.311 2.095 1.00 96.94 101 PHE A O 1
ATOM 835 N N . PHE A 1 102 ? 7.897 0.664 0.879 1.00 97.06 102 PHE A N 1
ATOM 836 C CA . PHE A 1 102 ? 6.782 0.542 -0.061 1.00 97.06 102 PHE A CA 1
ATOM 837 C C . PHE A 1 102 ? 5.745 -0.480 0.412 1.00 97.06 102 PHE A C 1
ATOM 839 O O . PHE A 1 102 ? 4.555 -0.362 0.116 1.00 97.06 102 PHE A O 1
ATOM 846 N N . VAL A 1 103 ? 6.202 -1.485 1.161 1.00 96.38 103 VAL A N 1
ATOM 847 C CA . VAL A 1 103 ? 5.368 -2.486 1.832 1.00 96.38 103 VAL A CA 1
ATOM 848 C C . VAL A 1 103 ? 5.754 -2.515 3.298 1.00 96.38 103 VAL A C 1
ATOM 850 O O . VAL A 1 103 ? 6.929 -2.695 3.614 1.00 96.38 103 VAL A O 1
ATOM 853 N N . LEU A 1 104 ? 4.769 -2.355 4.176 1.00 96.88 104 LEU A N 1
ATOM 854 C CA . LEU A 1 104 ? 4.946 -2.511 5.615 1.00 96.88 104 LEU A CA 1
ATOM 855 C C . LEU A 1 104 ? 4.574 -3.942 6.005 1.00 96.88 104 LEU A C 1
ATOM 857 O O . LEU A 1 104 ? 3.538 -4.452 5.578 1.00 96.88 104 LEU A O 1
ATOM 861 N N . LYS A 1 105 ? 5.413 -4.603 6.800 1.00 95.06 105 LYS A N 1
ATOM 862 C CA . LYS A 1 105 ? 5.091 -5.914 7.368 1.00 95.06 105 LYS A CA 1
ATOM 863 C C . LYS A 1 105 ? 4.180 -5.697 8.567 1.00 95.06 105 LYS A C 1
ATOM 865 O O . LYS A 1 105 ? 4.483 -4.853 9.405 1.00 95.06 105 LYS A O 1
ATOM 870 N N . LYS A 1 106 ? 3.071 -6.437 8.646 1.00 92.38 106 LYS A N 1
ATOM 871 C CA . LYS A 1 106 ? 2.157 -6.343 9.788 1.00 92.38 106 LYS A CA 1
ATOM 872 C C . LYS A 1 106 ? 2.932 -6.691 11.073 1.00 92.38 106 LYS A C 1
ATOM 874 O O . LYS A 1 106 ? 3.460 -7.798 11.141 1.00 92.38 106 LYS A O 1
ATOM 879 N N . PRO A 1 107 ? 2.997 -5.788 12.061 1.00 91.94 107 PRO A N 1
ATOM 880 C CA . PRO A 1 107 ? 3.648 -6.071 13.330 1.00 91.94 107 PRO A CA 1
ATOM 881 C C . PRO A 1 107 ? 2.717 -6.792 14.316 1.00 91.94 107 PRO A C 1
ATOM 883 O O . PRO A 1 107 ? 1.503 -6.568 14.323 1.00 91.94 107 PRO A O 1
ATOM 886 N N . ASP A 1 108 ? 3.308 -7.585 15.208 1.00 88.69 108 ASP A N 1
ATOM 887 C CA . ASP A 1 108 ? 2.580 -8.360 16.224 1.00 88.69 108 ASP A CA 1
ATOM 888 C C . ASP A 1 108 ? 1.945 -7.474 17.307 1.00 88.69 108 ASP A C 1
ATOM 890 O O . ASP A 1 108 ? 0.923 -7.825 17.895 1.00 88.69 108 ASP A O 1
ATOM 894 N N . PHE A 1 109 ? 2.500 -6.278 17.548 1.00 89.81 109 PHE A N 1
ATOM 895 C CA . PHE A 1 109 ? 1.996 -5.389 18.599 1.00 89.81 109 PHE A CA 1
ATOM 896 C C . PHE A 1 109 ? 0.582 -4.850 18.322 1.00 89.81 109 PHE A C 1
ATOM 898 O O . PHE A 1 109 ? -0.079 -4.367 19.239 1.00 89.81 109 PHE A O 1
ATOM 905 N N . ILE A 1 110 ? 0.084 -4.940 17.081 1.00 87.44 110 ILE A N 1
ATOM 906 C CA . ILE A 1 110 ? -1.274 -4.489 16.735 1.00 87.44 110 ILE A CA 1
ATOM 907 C C . ILE A 1 110 ? -2.332 -5.199 17.570 1.00 87.44 110 ILE A C 1
ATOM 909 O O . ILE A 1 110 ? -3.363 -4.604 17.860 1.00 87.44 110 ILE A O 1
ATOM 913 N N . ASP A 1 111 ? -2.090 -6.442 17.978 1.00 82.56 111 ASP A N 1
ATOM 914 C CA . ASP A 1 111 ? -3.087 -7.214 18.713 1.00 82.56 111 ASP A CA 1
ATOM 915 C C . ASP A 1 111 ? -3.100 -6.891 20.224 1.00 82.56 111 ASP A C 1
ATOM 917 O O . ASP A 1 111 ? -4.009 -7.328 20.931 1.00 82.56 111 ASP A O 1
ATOM 921 N N . VAL A 1 112 ? -2.142 -6.089 20.720 1.00 87.12 112 VAL A N 1
ATOM 922 C CA . VAL A 1 112 ? -2.012 -5.737 22.151 1.00 87.12 112 VAL A CA 1
ATOM 923 C C . VAL A 1 112 ? -2.185 -4.247 22.464 1.00 87.12 112 VAL A C 1
ATOM 925 O O . VAL A 1 112 ? -2.422 -3.901 23.621 1.00 87.12 112 VAL A O 1
ATOM 928 N N . ILE A 1 113 ? -2.100 -3.363 21.468 1.00 92.19 113 ILE A N 1
ATOM 929 C CA . ILE A 1 113 ? -2.276 -1.916 21.670 1.00 92.19 113 ILE A CA 1
ATOM 930 C C . ILE A 1 113 ? -3.742 -1.529 21.918 1.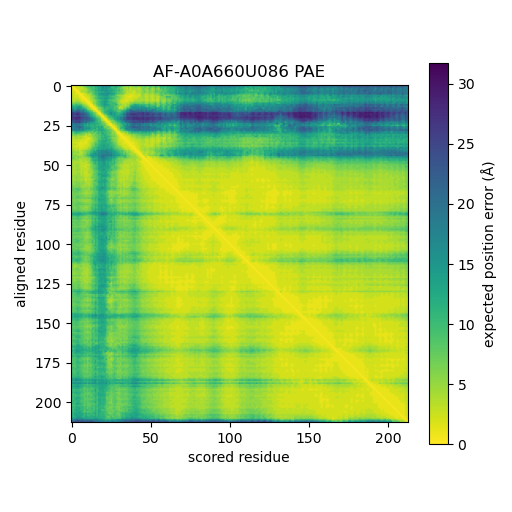00 92.19 113 ILE A C 1
ATOM 932 O O . ILE A 1 113 ? -4.689 -2.220 21.533 1.00 92.19 113 ILE A O 1
ATOM 936 N N . SER A 1 114 ? -3.945 -0.388 22.575 1.00 94.06 114 SER A N 1
ATOM 937 C CA . SER A 1 114 ? -5.274 0.146 22.871 1.00 94.06 114 SER A CA 1
ATOM 938 C C . SER A 1 114 ? -6.000 0.658 21.619 1.00 94.06 114 SER A C 1
ATOM 940 O O . SER A 1 114 ? -5.401 0.942 20.585 1.00 94.06 114 SER A O 1
ATOM 942 N N . TYR A 1 115 ? -7.321 0.846 21.718 1.00 93.19 115 TYR A N 1
ATOM 943 C CA . TYR A 1 115 ? -8.127 1.362 20.602 1.00 93.19 115 TYR A CA 1
ATOM 944 C C . TYR A 1 115 ? -7.656 2.750 20.140 1.00 93.19 115 TYR A C 1
ATOM 946 O O . TYR A 1 115 ? -7.574 2.995 18.942 1.00 93.19 115 TYR A O 1
ATOM 954 N N . SER A 1 116 ? -7.332 3.645 21.079 1.00 95.19 116 SER A N 1
ATOM 955 C CA . SER A 1 116 ? -6.828 4.991 20.774 1.00 95.19 116 SER A CA 1
ATOM 956 C C . SER A 1 116 ? -5.490 4.952 20.040 1.00 95.19 116 SER A C 1
ATOM 958 O O . SER A 1 116 ? -5.248 5.756 19.149 1.00 95.19 116 SER A O 1
ATOM 960 N N . GLU A 1 117 ? -4.632 3.988 20.371 1.00 96.06 117 GLU A N 1
ATOM 961 C CA . GLU A 1 117 ? -3.356 3.790 19.682 1.00 96.06 117 GLU A CA 1
ATOM 962 C C . GLU A 1 117 ? -3.546 3.209 18.283 1.00 96.06 117 GLU A C 1
ATOM 964 O O . GLU A 1 117 ? -2.887 3.645 17.340 1.00 96.06 117 GLU A O 1
ATOM 969 N N . MET A 1 118 ? -4.486 2.271 18.122 1.00 95.69 118 MET A N 1
ATOM 970 C CA . MET A 1 118 ? -4.872 1.782 16.800 1.00 95.69 118 MET A CA 1
ATOM 971 C C . MET A 1 118 ? -5.422 2.907 15.920 1.00 95.69 118 MET A C 1
ATOM 973 O O . MET A 1 118 ? -5.114 2.956 14.732 1.00 95.69 118 MET A O 1
ATOM 977 N N . GLU A 1 119 ? -6.238 3.795 16.491 1.00 95.75 119 GLU A N 1
ATOM 978 C CA . GLU A 1 119 ? -6.811 4.948 15.795 1.00 95.75 119 GLU A CA 1
ATOM 979 C C . GLU A 1 119 ? -5.717 5.927 15.364 1.00 95.75 119 GLU A C 1
ATOM 981 O O . GLU A 1 119 ? -5.626 6.241 14.179 1.00 95.75 119 GLU A O 1
ATOM 986 N N . PHE A 1 120 ? -4.809 6.291 16.275 1.00 96.00 120 PHE A N 1
ATOM 987 C CA . PHE A 1 120 ? -3.637 7.110 15.961 1.00 96.00 120 PHE A CA 1
ATOM 988 C C . PHE A 1 120 ? -2.790 6.505 14.832 1.00 96.00 120 PHE A C 1
ATOM 990 O O . PHE A 1 120 ? -2.415 7.201 13.881 1.00 96.00 120 PHE A O 1
ATOM 997 N N . LEU A 1 121 ? -2.498 5.203 14.914 1.00 96.56 121 LEU A N 1
ATOM 998 C CA . LEU A 1 121 ? -1.710 4.501 13.906 1.00 96.56 121 LEU A CA 1
ATOM 999 C C . LEU A 1 121 ? -2.429 4.491 12.555 1.00 96.56 121 LEU A C 1
ATOM 1001 O O . LEU A 1 121 ? -1.814 4.780 11.528 1.00 96.56 121 LEU A O 1
ATOM 1005 N N . TYR A 1 122 ? -3.728 4.184 12.554 1.00 96.25 122 TYR A N 1
ATOM 1006 C CA . TYR A 1 122 ? -4.548 4.158 11.349 1.00 96.25 122 TYR A CA 1
ATOM 1007 C C . TYR A 1 122 ? -4.587 5.529 10.680 1.00 96.25 122 TYR A C 1
ATOM 1009 O O . TYR A 1 122 ? -4.339 5.620 9.480 1.00 96.25 122 TYR A O 1
ATOM 1017 N N . GLU A 1 123 ? -4.864 6.590 11.436 1.00 96.12 123 GLU A N 1
ATOM 1018 C CA . GLU A 1 123 ? -4.936 7.948 10.904 1.00 96.12 123 GLU A CA 1
ATOM 1019 C C . GLU A 1 123 ? -3.620 8.333 10.235 1.00 96.12 123 GLU A C 1
ATOM 1021 O O . GLU A 1 123 ? -3.617 8.634 9.041 1.00 96.12 123 GLU A O 1
ATOM 1026 N N . ASN A 1 124 ? -2.493 8.214 10.939 1.00 97.38 124 ASN A N 1
ATOM 1027 C CA . ASN A 1 124 ? -1.195 8.611 10.399 1.00 97.38 124 ASN A CA 1
ATOM 1028 C C . ASN A 1 124 ? -0.758 7.752 9.205 1.00 97.38 124 ASN A C 1
ATOM 1030 O O . ASN A 1 124 ? -0.357 8.301 8.179 1.00 97.38 124 ASN A O 1
ATOM 1034 N N . LEU A 1 125 ? -0.888 6.423 9.277 1.00 97.19 125 LEU A N 1
ATOM 1035 C CA . LEU A 1 125 ? -0.533 5.549 8.155 1.00 97.19 125 LEU A CA 1
ATOM 1036 C C . LEU A 1 125 ? -1.471 5.728 6.951 1.00 97.19 125 LEU A C 1
ATOM 1038 O O . LEU A 1 125 ? -1.020 5.601 5.812 1.00 97.19 125 LEU A O 1
ATOM 1042 N N . SER A 1 126 ? -2.751 6.057 7.162 1.00 95.88 126 SER A N 1
ATOM 1043 C CA . SER A 1 126 ? -3.714 6.269 6.070 1.00 95.88 126 SER A CA 1
ATOM 1044 C C . SER A 1 126 ? -3.373 7.471 5.195 1.00 95.88 126 SER A C 1
ATOM 1046 O O . SER A 1 126 ? -3.660 7.455 3.998 1.00 95.88 126 SER A O 1
ATOM 1048 N N . PHE A 1 127 ? -2.690 8.482 5.739 1.00 95.06 127 PHE A N 1
ATOM 1049 C CA . PHE A 1 127 ? -2.163 9.581 4.932 1.00 95.06 127 PHE A CA 1
ATOM 1050 C C . PHE A 1 127 ? -1.003 9.141 4.037 1.00 95.06 127 PHE A C 1
ATOM 1052 O O . PHE A 1 127 ? -0.824 9.714 2.960 1.00 95.06 127 PHE A O 1
ATOM 1059 N N . CYS A 1 128 ? -0.257 8.115 4.448 1.00 97.56 128 CYS A N 1
ATOM 1060 C CA . CYS A 1 128 ? 0.986 7.686 3.815 1.00 97.56 128 CYS A CA 1
ATOM 1061 C C . CYS A 1 128 ? 0.806 6.702 2.652 1.00 97.56 128 CYS A C 1
ATOM 1063 O O . CYS A 1 128 ? 1.770 6.441 1.926 1.00 97.56 128 CYS A O 1
ATOM 1065 N N . ILE A 1 129 ? -0.395 6.156 2.449 1.00 96.50 129 ILE A N 1
ATOM 1066 C CA . ILE A 1 129 ? -0.652 5.227 1.343 1.00 96.50 129 ILE A CA 1
ATOM 1067 C C . ILE A 1 129 ? -0.675 5.939 -0.014 1.00 96.50 129 ILE A C 1
ATOM 1069 O O . ILE A 1 129 ? -1.061 7.107 -0.129 1.00 96.50 129 ILE A O 1
ATOM 1073 N N . CYS A 1 130 ? -0.323 5.189 -1.056 1.00 95.25 130 CYS A N 1
ATOM 1074 C CA . CYS A 1 130 ? -0.583 5.562 -2.441 1.00 95.25 130 CYS A CA 1
ATOM 1075 C C . CYS A 1 130 ? -2.101 5.530 -2.667 1.00 95.25 130 CYS A C 1
ATOM 1077 O O . CYS A 1 130 ? -2.736 4.480 -2.531 1.00 95.25 130 CYS A O 1
ATOM 1079 N N . ARG A 1 131 ? -2.704 6.675 -2.990 1.00 91.06 131 ARG A N 1
ATOM 1080 C CA . ARG A 1 131 ? -4.167 6.845 -3.044 1.00 91.06 131 ARG A CA 1
ATOM 1081 C C . ARG A 1 131 ? -4.794 6.191 -4.271 1.00 91.06 131 ARG A C 1
ATOM 1083 O O . ARG A 1 131 ? -5.983 5.869 -4.270 1.00 91.06 131 ARG A O 1
ATOM 1090 N N . ASN A 1 132 ? -4.019 6.030 -5.335 1.00 91.50 132 ASN A N 1
ATOM 1091 C CA . ASN A 1 132 ? -4.452 5.451 -6.599 1.00 91.50 132 ASN A CA 1
ATOM 1092 C C . ASN A 1 132 ? -3.260 4.779 -7.316 1.00 91.50 132 ASN A C 1
ATOM 1094 O O . ASN A 1 132 ? -2.132 4.820 -6.825 1.00 91.50 132 ASN A O 1
ATOM 1098 N N . ARG A 1 133 ? -3.504 4.123 -8.459 1.00 92.50 133 ARG A N 1
ATOM 1099 C CA . ARG A 1 133 ? -2.446 3.413 -9.206 1.00 92.50 133 ARG A CA 1
ATOM 1100 C C . ARG A 1 133 ? -1.473 4.330 -9.926 1.00 92.50 133 ARG A C 1
ATOM 1102 O O . ARG A 1 133 ? -0.381 3.879 -10.230 1.00 92.50 133 ARG A O 1
ATOM 1109 N N . GLU A 1 134 ? -1.870 5.561 -10.213 1.00 93.56 134 GLU A N 1
ATOM 1110 C CA . GLU A 1 134 ? -0.978 6.556 -10.805 1.00 93.56 134 GLU A CA 1
ATOM 1111 C C . GLU A 1 134 ? 0.092 6.956 -9.789 1.00 93.56 134 GLU A C 1
ATOM 1113 O O . GLU A 1 134 ? 1.267 6.743 -10.053 1.00 93.56 134 GLU A O 1
ATOM 1118 N N . GLU A 1 135 ? -0.311 7.348 -8.579 1.00 94.44 135 GLU A N 1
ATOM 1119 C CA . GLU A 1 135 ? 0.614 7.640 -7.480 1.00 94.44 135 GLU A CA 1
ATOM 1120 C C . GLU A 1 135 ? 1.482 6.417 -7.129 1.00 94.44 135 GLU A C 1
ATOM 1122 O O . GLU A 1 135 ? 2.675 6.538 -6.870 1.00 94.44 135 GLU A O 1
ATOM 1127 N N . GLU A 1 136 ? 0.905 5.210 -7.145 1.00 96.25 136 GLU A N 1
ATOM 1128 C CA . GLU A 1 136 ? 1.680 3.980 -6.938 1.00 96.25 136 GLU A CA 1
ATOM 1129 C C . GLU A 1 136 ? 2.748 3.781 -8.025 1.00 96.25 136 GLU A C 1
ATOM 1131 O O . GLU A 1 136 ? 3.865 3.386 -7.700 1.00 96.25 136 GLU A O 1
ATOM 1136 N N . LEU A 1 137 ? 2.429 4.047 -9.298 1.00 96.69 137 LEU A N 1
ATOM 1137 C CA . LEU A 1 137 ? 3.384 3.954 -10.407 1.00 96.69 137 LEU A CA 1
ATOM 1138 C C . LEU A 1 137 ? 4.460 5.034 -10.330 1.00 96.69 137 LEU A C 1
ATOM 1140 O O . LEU A 1 137 ? 5.615 4.720 -10.592 1.00 96.69 137 LEU A O 1
ATOM 1144 N N . GLU A 1 138 ? 4.111 6.254 -9.933 1.00 95.38 138 GLU A N 1
ATOM 1145 C CA . GLU A 1 138 ? 5.076 7.332 -9.688 1.00 95.38 138 GLU A CA 1
ATOM 1146 C C . GLU A 1 138 ? 6.076 6.924 -8.602 1.00 95.38 138 GLU A C 1
ATOM 1148 O O . GLU A 1 138 ? 7.280 6.940 -8.838 1.00 95.38 138 GLU A O 1
ATOM 1153 N N . VAL A 1 139 ? 5.595 6.413 -7.461 1.00 96.56 139 VAL A N 1
ATOM 1154 C CA . VAL A 1 139 ? 6.474 5.908 -6.392 1.00 96.56 139 VAL A CA 1
ATOM 1155 C C . VAL A 1 139 ? 7.341 4.741 -6.874 1.00 96.56 139 VAL A C 1
ATOM 1157 O O . VAL A 1 139 ? 8.512 4.657 -6.500 1.00 96.56 139 VAL A O 1
ATOM 1160 N N . ILE A 1 140 ? 6.800 3.829 -7.690 1.00 97.56 140 ILE A N 1
ATOM 1161 C CA . ILE A 1 140 ? 7.589 2.735 -8.273 1.00 97.56 140 ILE A CA 1
ATOM 1162 C C . ILE A 1 140 ? 8.698 3.298 -9.163 1.00 97.56 140 ILE A C 1
ATOM 1164 O O . ILE A 1 140 ? 9.854 2.909 -9.006 1.00 97.56 140 ILE A O 1
ATOM 1168 N N . LEU A 1 141 ? 8.358 4.219 -10.065 1.00 96.31 141 LEU A N 1
ATOM 1169 C CA . LEU A 1 141 ? 9.301 4.839 -10.985 1.00 96.31 141 LEU A CA 1
ATOM 1170 C C . LEU A 1 141 ? 10.392 5.589 -10.231 1.00 96.31 141 LEU A C 1
ATOM 1172 O O . LEU A 1 141 ? 11.560 5.367 -10.529 1.00 96.31 141 LEU A O 1
ATOM 1176 N N . ASP A 1 142 ? 10.059 6.395 -9.227 1.00 95.38 142 ASP A N 1
ATOM 1177 C CA . ASP A 1 142 ? 11.030 7.143 -8.416 1.00 95.38 142 ASP A CA 1
ATOM 1178 C C . ASP A 1 142 ? 12.072 6.242 -7.738 1.00 95.38 142 ASP A C 1
ATOM 1180 O O . ASP A 1 142 ? 13.185 6.676 -7.446 1.00 95.38 142 ASP A O 1
ATOM 1184 N N . ASN A 1 143 ? 11.735 4.973 -7.493 1.00 95.81 143 ASN A N 1
ATOM 1185 C CA . ASN A 1 143 ? 12.638 4.010 -6.868 1.00 95.81 143 ASN A CA 1
ATOM 1186 C C . ASN A 1 143 ? 13.461 3.172 -7.856 1.00 95.81 143 ASN A C 1
ATOM 1188 O O . ASN A 1 143 ? 14.317 2.414 -7.404 1.00 95.81 143 ASN A O 1
ATOM 1192 N N . ILE A 1 144 ? 13.230 3.314 -9.163 1.00 96.25 144 ILE A N 1
ATOM 1193 C CA . ILE A 1 144 ? 14.067 2.736 -10.218 1.00 96.25 144 ILE A CA 1
ATOM 1194 C C . ILE A 1 144 ? 15.106 3.794 -10.588 1.00 96.25 144 ILE A C 1
ATOM 1196 O O . ILE A 1 144 ? 14.800 4.751 -11.296 1.00 96.25 144 ILE A O 1
ATOM 1200 N N . THR A 1 145 ? 16.321 3.663 -10.067 1.00 94.50 145 THR A N 1
ATOM 1201 C CA . THR A 1 145 ? 17.407 4.645 -10.270 1.00 94.50 145 THR A CA 1
ATOM 1202 C C . THR A 1 145 ? 18.594 4.078 -11.040 1.00 94.50 145 THR A C 1
ATOM 1204 O O . THR A 1 145 ? 19.505 4.823 -11.381 1.00 94.50 145 THR A O 1
ATOM 1207 N N . GLY A 1 146 ? 18.584 2.776 -11.321 1.00 94.19 146 GLY A N 1
ATOM 1208 C CA . GLY A 1 146 ? 19.639 2.077 -12.041 1.00 94.19 146 GLY A CA 1
ATOM 1209 C C . GLY A 1 146 ? 19.318 0.591 -12.161 1.00 94.19 146 GLY A C 1
ATOM 1210 O O . GLY A 1 146 ? 18.159 0.211 -12.327 1.00 94.19 146 GLY A O 1
ATOM 1211 N N . GLU A 1 147 ? 20.346 -0.247 -12.053 1.00 94.69 147 GLU A N 1
ATOM 1212 C CA . GLU A 1 147 ? 20.248 -1.702 -12.253 1.00 94.69 147 GLU A CA 1
ATOM 1213 C C . GLU A 1 147 ? 20.441 -2.520 -10.971 1.00 94.69 147 GLU A C 1
ATOM 1215 O O . GLU A 1 147 ? 20.655 -3.728 -11.012 1.00 94.69 147 GLU A O 1
ATOM 1220 N N . ASP A 1 148 ? 20.373 -1.867 -9.816 1.00 95.38 148 ASP A N 1
ATOM 1221 C CA . ASP A 1 148 ? 20.508 -2.513 -8.517 1.00 95.38 148 ASP A CA 1
ATOM 1222 C C . ASP A 1 148 ? 19.269 -3.358 -8.140 1.00 95.38 148 ASP A C 1
ATOM 1224 O O . ASP A 1 148 ? 18.181 -3.228 -8.713 1.00 95.38 148 ASP A O 1
ATOM 1228 N N . GLU A 1 149 ? 19.414 -4.210 -7.120 1.00 95.06 149 GLU A N 1
ATOM 1229 C CA . GLU A 1 149 ? 18.349 -5.111 -6.653 1.00 95.06 149 GLU A CA 1
ATOM 1230 C C . GLU A 1 149 ? 17.052 -4.385 -6.276 1.00 95.06 149 GLU A C 1
ATOM 1232 O O . GLU A 1 149 ? 15.956 -4.901 -6.518 1.00 95.06 149 GLU A O 1
ATOM 1237 N N . LYS A 1 150 ? 17.146 -3.176 -5.706 1.00 95.31 150 LYS A N 1
ATOM 1238 C CA . LYS A 1 150 ? 15.967 -2.385 -5.350 1.00 95.31 150 LYS A CA 1
ATOM 1239 C C . LYS A 1 150 ? 15.260 -1.923 -6.622 1.00 95.31 150 LYS A C 1
ATOM 1241 O O . LYS A 1 150 ? 14.044 -2.092 -6.722 1.00 95.31 150 LYS A O 1
ATOM 1246 N N . SER A 1 151 ? 15.992 -1.400 -7.603 1.00 96.62 151 SER A N 1
ATOM 1247 C CA . SER A 1 151 ? 15.425 -1.010 -8.901 1.00 96.62 151 SER A CA 1
ATOM 1248 C C . SER A 1 151 ? 14.708 -2.189 -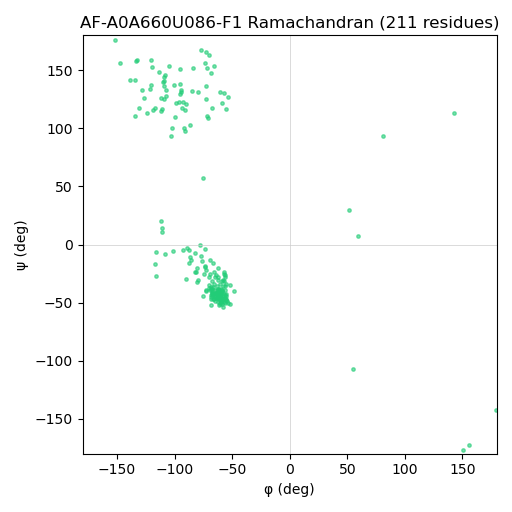9.582 1.00 96.62 151 SER A C 1
ATOM 1250 O O . SER A 1 151 ? 13.569 -2.050 -10.037 1.00 96.62 151 SER A O 1
ATOM 1252 N N . ILE A 1 152 ? 15.305 -3.385 -9.554 1.00 96.50 152 ILE A N 1
ATOM 1253 C CA . ILE A 1 152 ? 14.698 -4.620 -10.079 1.00 96.50 152 ILE A CA 1
ATOM 1254 C C . ILE A 1 152 ? 13.422 -4.999 -9.307 1.00 96.50 152 ILE A C 1
ATOM 1256 O O . ILE A 1 152 ? 12.387 -5.292 -9.919 1.00 96.50 152 ILE A O 1
ATOM 1260 N N . TYR A 1 153 ? 13.460 -4.953 -7.969 1.00 95.94 153 TYR A N 1
ATOM 1261 C CA . TYR A 1 153 ? 12.302 -5.224 -7.110 1.00 95.94 153 TYR A CA 1
ATOM 1262 C C . TYR A 1 153 ? 11.113 -4.321 -7.459 1.00 95.94 153 TYR A C 1
ATOM 1264 O O . TYR A 1 153 ? 9.987 -4.804 -7.614 1.00 95.94 153 TYR A O 1
ATOM 1272 N N . PHE A 1 154 ? 11.350 -3.016 -7.618 1.00 97.44 154 PHE A N 1
ATOM 1273 C CA . PHE A 1 154 ? 10.303 -2.055 -7.957 1.00 97.44 154 PHE A CA 1
ATOM 1274 C C . PHE A 1 154 ? 9.768 -2.260 -9.376 1.00 97.44 154 PHE A C 1
ATOM 1276 O O . PHE A 1 154 ? 8.548 -2.289 -9.573 1.00 97.44 154 PHE A O 1
ATOM 1283 N N . ALA A 1 155 ? 10.646 -2.490 -10.352 1.00 96.81 155 ALA A N 1
ATOM 1284 C CA . ALA A 1 155 ? 10.238 -2.705 -11.736 1.00 96.81 155 ALA A CA 1
ATOM 1285 C C . ALA A 1 155 ? 9.295 -3.913 -11.894 1.00 96.81 155 ALA A C 1
ATOM 1287 O O . ALA A 1 155 ? 8.360 -3.875 -12.699 1.00 96.81 155 ALA A O 1
ATOM 1288 N N . GLY A 1 156 ? 9.444 -4.944 -11.054 1.00 96.25 156 GLY A N 1
ATOM 1289 C CA . GLY A 1 156 ? 8.545 -6.101 -11.021 1.00 96.25 156 GLY A CA 1
ATOM 1290 C C . GLY A 1 156 ? 7.061 -5.765 -10.781 1.00 96.25 156 GLY A C 1
ATOM 1291 O O . GLY A 1 156 ? 6.183 -6.531 -11.191 1.00 96.25 156 GLY A O 1
ATOM 1292 N N . PHE A 1 157 ? 6.743 -4.616 -10.171 1.00 96.19 157 PHE A N 1
ATOM 1293 C CA . PHE A 1 157 ? 5.358 -4.182 -9.948 1.00 96.19 157 PHE A CA 1
ATOM 1294 C C . PHE A 1 157 ? 4.720 -3.509 -11.172 1.00 96.19 157 PHE A C 1
ATOM 1296 O O . PHE A 1 157 ? 3.489 -3.540 -11.300 1.00 96.19 157 PHE A O 1
ATOM 1303 N N . LEU A 1 158 ? 5.523 -2.953 -12.088 1.00 96.94 158 LEU A N 1
ATOM 1304 C CA . LEU A 1 158 ? 5.055 -2.119 -13.201 1.00 96.94 158 LEU A CA 1
ATOM 1305 C C . LEU A 1 158 ? 3.968 -2.796 -14.053 1.00 96.94 158 LEU A C 1
ATOM 1307 O O . LEU A 1 158 ? 2.895 -2.200 -14.198 1.00 96.94 158 LEU A O 1
ATOM 1311 N N . PRO A 1 159 ? 4.131 -4.049 -14.541 1.00 95.88 159 PRO A N 1
ATOM 1312 C CA . PRO A 1 159 ? 3.128 -4.652 -15.419 1.00 95.88 159 PRO A CA 1
ATOM 1313 C C . PRO A 1 159 ? 1.773 -4.814 -14.720 1.00 95.88 159 PRO A C 1
ATOM 1315 O O . PRO A 1 159 ? 0.713 -4.480 -15.254 1.00 95.88 159 PRO A O 1
ATOM 1318 N N . ARG A 1 160 ? 1.779 -5.303 -13.475 1.00 93.62 160 ARG A N 1
ATOM 1319 C CA . ARG A 1 160 ? 0.537 -5.550 -12.734 1.00 93.62 160 ARG A CA 1
ATOM 1320 C C . ARG A 1 160 ? -0.182 -4.247 -12.400 1.00 93.62 160 ARG A C 1
ATOM 1322 O O . ARG A 1 160 ? -1.416 -4.227 -12.429 1.00 93.62 160 ARG A O 1
ATOM 1329 N N . THR A 1 161 ? 0.557 -3.200 -12.050 1.00 94.19 161 THR A N 1
ATOM 1330 C CA . THR A 1 161 ? -0.023 -1.917 -11.650 1.00 94.19 161 THR A CA 1
ATOM 1331 C C . THR A 1 161 ? -0.545 -1.153 -12.867 1.00 94.19 161 THR A C 1
ATOM 1333 O O . THR A 1 161 ? -1.711 -0.754 -12.852 1.00 94.19 161 THR A O 1
ATOM 1336 N N . LEU A 1 162 ? 0.212 -1.089 -13.970 1.00 95.44 162 LEU A N 1
ATOM 1337 C CA . LEU A 1 162 ? -0.222 -0.440 -15.214 1.00 95.44 162 LEU A CA 1
ATOM 1338 C C . LEU A 1 162 ? -1.444 -1.128 -15.842 1.00 95.44 162 LEU A C 1
ATOM 1340 O O . LEU A 1 162 ? -2.390 -0.464 -16.264 1.00 95.44 162 LEU A O 1
ATOM 1344 N N . LYS A 1 163 ? -1.512 -2.467 -15.808 1.00 94.50 163 LYS A N 1
ATOM 1345 C CA . LYS A 1 163 ? -2.675 -3.227 -16.305 1.00 94.50 163 LYS A CA 1
ATOM 1346 C C . LYS A 1 163 ? -3.999 -2.819 -15.649 1.00 94.50 163 LYS A C 1
ATOM 1348 O O . LYS A 1 163 ? -5.057 -2.987 -16.258 1.00 94.50 163 LYS A O 1
ATOM 1353 N N . LYS A 1 164 ? -3.982 -2.295 -14.418 1.00 91.19 164 LYS A N 1
ATOM 1354 C CA . LYS A 1 164 ? -5.198 -1.819 -13.730 1.00 91.19 164 LYS A CA 1
ATOM 1355 C C . LYS A 1 164 ? -5.733 -0.502 -14.299 1.00 91.19 164 LYS A C 1
ATOM 1357 O O . LYS A 1 164 ? -6.905 -0.205 -14.083 1.00 91.19 164 LYS A O 1
ATOM 1362 N N . LEU A 1 165 ? -4.905 0.245 -15.028 1.00 92.62 165 LEU A N 1
ATOM 1363 C CA . LEU A 1 165 ? -5.283 1.463 -15.744 1.00 92.62 165 LEU A CA 1
ATOM 1364 C C . LEU A 1 165 ? -5.770 1.182 -17.176 1.00 92.62 165 LEU A C 1
ATOM 1366 O O . LEU A 1 165 ? -6.233 2.097 -17.846 1.00 92.62 165 LEU A O 1
ATOM 1370 N N . ALA A 1 166 ? -5.742 -0.075 -17.637 1.00 91.38 166 ALA A N 1
ATOM 1371 C CA . ALA A 1 166 ? -6.215 -0.491 -18.961 1.00 91.38 166 ALA A CA 1
ATOM 1372 C C . ALA A 1 166 ? -7.758 -0.533 -19.054 1.00 91.38 166 ALA A C 1
ATOM 1374 O O . ALA A 1 166 ? -8.349 -1.580 -19.341 1.00 91.38 166 ALA A O 1
ATOM 1375 N N . HIS A 1 167 ? -8.399 0.604 -18.772 1.00 89.25 167 HIS A N 1
ATOM 1376 C CA . HIS A 1 167 ? -9.830 0.874 -18.901 1.00 89.25 167 HIS A CA 1
ATOM 1377 C C . HIS A 1 167 ? -10.044 2.234 -19.583 1.00 89.25 167 HIS A C 1
ATOM 1379 O O . HIS A 1 167 ? -9.334 3.186 -19.269 1.00 89.25 167 HIS A O 1
ATOM 1385 N N . LYS A 1 168 ? -11.050 2.356 -20.461 1.00 88.69 168 LYS A N 1
ATOM 1386 C CA . LYS A 1 168 ? -11.292 3.531 -21.331 1.00 88.69 168 LYS A CA 1
ATOM 1387 C C . LYS A 1 168 ? -11.259 4.882 -20.608 1.00 88.69 168 LYS A C 1
ATOM 1389 O O . LYS A 1 168 ? -10.663 5.829 -21.100 1.00 88.69 168 LYS A O 1
ATOM 1394 N N . LYS A 1 169 ? -11.824 4.944 -19.395 1.00 89.88 169 LYS A N 1
ATOM 1395 C CA . LYS A 1 169 ? -11.803 6.141 -18.526 1.00 89.88 169 LYS A CA 1
ATOM 1396 C C . LYS A 1 169 ? -10.391 6.677 -18.221 1.00 89.88 169 LYS A C 1
ATOM 1398 O O . LYS A 1 169 ? -10.253 7.856 -17.933 1.00 89.88 169 LYS A O 1
ATOM 1403 N N . TYR A 1 170 ? -9.375 5.820 -18.223 1.00 92.12 170 TYR A N 1
ATOM 1404 C CA . TYR A 1 170 ? -8.002 6.162 -17.842 1.00 92.12 170 TYR A CA 1
ATOM 1405 C C . TYR A 1 170 ? -7.043 6.123 -19.036 1.00 92.12 170 TYR A C 1
ATOM 1407 O O . TYR A 1 170 ? -5.841 6.005 -18.828 1.00 92.12 170 TYR A O 1
ATOM 1415 N N . ARG A 1 171 ? -7.557 6.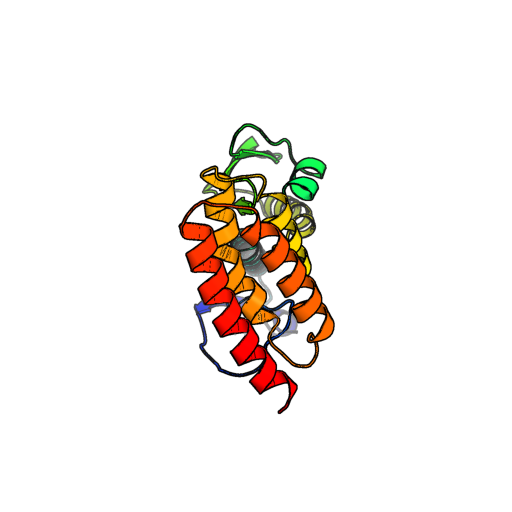202 -20.272 1.00 93.50 171 ARG A N 1
ATOM 1416 C CA . ARG A 1 171 ? -6.765 6.092 -21.506 1.00 93.50 171 ARG A CA 1
ATOM 1417 C C . ARG A 1 171 ? -5.563 7.039 -21.521 1.00 93.50 171 ARG A C 1
ATOM 1419 O O . ARG A 1 171 ? -4.445 6.582 -21.732 1.00 93.50 171 ARG A O 1
ATOM 1426 N N . ASP A 1 172 ? -5.784 8.321 -21.249 1.00 94.00 172 ASP A N 1
ATOM 1427 C CA . ASP A 1 172 ? -4.724 9.334 -21.332 1.00 94.00 172 ASP A CA 1
ATOM 1428 C C . ASP A 1 172 ? -3.654 9.110 -20.258 1.00 94.00 172 ASP A C 1
ATOM 1430 O O . ASP A 1 172 ? -2.455 9.133 -20.534 1.00 94.00 172 ASP A O 1
ATOM 1434 N N . VAL A 1 173 ? -4.091 8.793 -19.033 1.00 94.19 173 VAL A N 1
ATOM 1435 C CA . VAL A 1 173 ? -3.197 8.452 -17.916 1.00 94.19 173 VAL A CA 1
ATOM 1436 C C . VAL A 1 173 ? -2.397 7.185 -18.227 1.00 94.19 173 VAL A C 1
ATOM 1438 O O . VAL A 1 173 ? -1.201 7.136 -17.954 1.00 94.19 173 VAL A O 1
ATOM 1441 N N . PHE A 1 174 ? -3.034 6.174 -18.824 1.00 96.38 174 PHE A N 1
ATOM 1442 C CA . PHE A 1 174 ? -2.384 4.926 -19.210 1.00 96.38 174 PHE A CA 1
ATOM 1443 C C . PHE A 1 174 ? -1.258 5.169 -20.213 1.00 96.38 174 PHE A C 1
ATOM 1445 O O . PHE A 1 174 ? -0.151 4.702 -19.970 1.00 96.38 174 PHE A O 1
ATOM 1452 N N . TYR A 1 175 ? -1.510 5.898 -21.306 1.00 96.62 175 TYR A N 1
ATOM 1453 C CA . TYR A 1 175 ? -0.487 6.127 -22.331 1.00 96.62 175 TYR A CA 1
ATOM 1454 C C . TYR A 1 175 ? 0.661 6.994 -21.824 1.00 96.62 175 TYR A C 1
ATOM 1456 O O . TYR A 1 175 ? 1.815 6.641 -22.051 1.00 96.62 175 TYR A O 1
ATOM 1464 N N . ARG A 1 176 ? 0.364 8.061 -21.068 1.00 96.50 176 ARG A N 1
ATOM 1465 C CA . ARG A 1 176 ? 1.404 8.890 -20.445 1.00 96.50 176 ARG A CA 1
ATOM 1466 C C . ARG A 1 176 ? 2.320 8.052 -19.551 1.00 96.50 176 ARG A C 1
ATOM 1468 O O . ARG A 1 176 ? 3.535 8.133 -19.675 1.00 96.50 176 ARG A O 1
ATOM 1475 N N . LEU A 1 177 ? 1.749 7.238 -18.659 1.00 96.75 177 LEU A N 1
ATOM 1476 C CA . LEU A 1 177 ? 2.547 6.403 -17.759 1.00 96.75 177 LEU A CA 1
ATOM 1477 C C . LEU A 1 177 ? 3.258 5.271 -18.503 1.00 96.75 177 LEU A C 1
ATOM 1479 O O . LEU A 1 177 ? 4.395 4.973 -18.168 1.00 96.75 177 LEU A O 1
ATOM 1483 N N . TYR A 1 178 ? 2.627 4.661 -19.510 1.00 97.12 178 TYR A N 1
ATOM 1484 C CA . TYR A 1 178 ? 3.269 3.651 -20.354 1.00 97.12 178 TYR A CA 1
ATOM 1485 C C . TYR A 1 178 ? 4.543 4.209 -20.994 1.00 97.12 178 TYR A C 1
ATOM 1487 O O . TYR A 1 178 ? 5.597 3.598 -20.849 1.00 97.12 178 TYR A O 1
ATOM 1495 N N . GLN A 1 179 ? 4.456 5.382 -21.628 1.00 96.62 179 GLN A N 1
ATOM 1496 C CA . GLN A 1 179 ? 5.592 6.020 -22.289 1.00 96.62 179 GLN A CA 1
ATOM 1497 C C . GLN A 1 179 ? 6.711 6.350 -21.294 1.00 96.62 179 GLN A C 1
ATOM 1499 O O . GLN A 1 179 ? 7.858 5.981 -21.522 1.00 96.62 179 GLN A O 1
ATOM 1504 N N . LEU A 1 180 ? 6.375 6.951 -20.146 1.00 96.19 180 LEU A N 1
ATOM 1505 C CA . LEU A 1 180 ? 7.360 7.244 -19.098 1.00 96.19 180 LEU A CA 1
ATOM 1506 C C . LEU A 1 180 ? 8.063 5.981 -18.581 1.00 96.19 180 LEU A C 1
ATOM 1508 O O . LEU A 1 180 ? 9.264 5.998 -18.318 1.00 96.19 180 LEU A O 1
ATOM 1512 N N . ILE A 1 181 ? 7.321 4.881 -18.413 1.00 96.94 181 ILE A N 1
ATOM 1513 C CA . ILE A 1 181 ? 7.892 3.599 -17.994 1.00 96.94 181 ILE A CA 1
ATOM 1514 C C . ILE A 1 181 ? 8.820 3.050 -19.082 1.00 96.94 181 ILE A C 1
ATOM 1516 O O . ILE A 1 181 ? 9.924 2.608 -18.774 1.00 96.94 181 ILE A O 1
ATOM 1520 N N . GLU A 1 182 ? 8.372 3.060 -20.333 1.00 96.06 182 GLU A N 1
ATOM 1521 C CA . GLU A 1 182 ? 9.116 2.531 -21.472 1.00 96.06 182 GLU A CA 1
ATOM 1522 C C . GLU A 1 182 ? 10.442 3.273 -21.668 1.00 96.06 182 GLU A C 1
ATOM 1524 O O . GLU A 1 182 ? 11.497 2.641 -21.644 1.00 96.06 182 GLU A O 1
ATOM 1529 N N . GLU A 1 183 ? 10.403 4.606 -21.733 1.00 94.94 183 GLU A N 1
ATOM 1530 C CA . GLU A 1 183 ? 11.591 5.462 -21.833 1.00 94.94 183 GLU A CA 1
ATOM 1531 C C . GLU A 1 183 ? 12.570 5.197 -20.686 1.00 94.94 183 GLU A C 1
ATOM 1533 O O . GLU A 1 183 ? 13.780 5.081 -20.892 1.00 94.94 183 GLU A O 1
ATOM 1538 N N . LYS A 1 184 ? 12.059 5.048 -19.460 1.00 95.00 184 LYS A N 1
ATOM 1539 C CA . LYS A 1 184 ? 12.907 4.803 -18.294 1.00 95.00 184 LYS A CA 1
ATOM 1540 C C . LYS A 1 184 ? 13.589 3.436 -18.337 1.00 95.00 184 LYS A C 1
ATOM 1542 O O . LYS A 1 184 ? 14.762 3.340 -17.990 1.00 95.00 184 LYS A O 1
ATOM 1547 N N . LEU A 1 185 ? 12.873 2.389 -18.747 1.00 95.31 185 LEU A N 1
ATOM 1548 C CA . LEU A 1 185 ? 13.404 1.024 -18.775 1.00 95.31 185 LEU A CA 1
ATOM 1549 C C . LEU A 1 185 ? 14.284 0.739 -19.997 1.00 95.31 185 LEU A C 1
ATOM 1551 O O . LEU A 1 185 ? 15.203 -0.064 -19.881 1.00 95.31 185 LEU A O 1
ATOM 1555 N N . MET A 1 186 ? 14.042 1.379 -21.145 1.00 92.75 186 MET A N 1
ATOM 1556 C CA . MET A 1 186 ? 14.868 1.199 -22.351 1.00 92.75 186 MET A CA 1
ATOM 1557 C C . MET A 1 186 ? 16.320 1.643 -22.148 1.00 9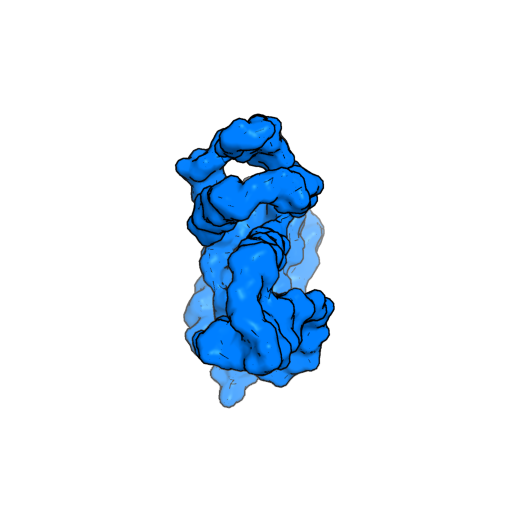2.75 186 MET A C 1
ATOM 1559 O O . MET A 1 186 ? 17.223 1.091 -22.768 1.00 92.75 186 MET A O 1
ATOM 1563 N N . ASN A 1 187 ? 16.545 2.605 -21.252 1.00 89.88 187 ASN A N 1
ATOM 1564 C CA . ASN A 1 187 ? 17.878 3.089 -20.896 1.00 89.88 187 ASN A CA 1
ATOM 1565 C C . ASN A 1 187 ? 18.637 2.153 -19.935 1.00 89.88 187 ASN A C 1
ATOM 1567 O O . ASN A 1 187 ? 19.769 2.455 -19.565 1.00 89.88 187 ASN A O 1
ATOM 1571 N N . LEU A 1 188 ? 18.027 1.038 -19.521 1.00 93.12 188 LEU A N 1
ATOM 1572 C CA . LEU A 1 188 ? 18.621 0.052 -18.622 1.00 93.12 188 LEU A CA 1
ATOM 1573 C C . LEU A 1 188 ? 18.884 -1.257 -19.389 1.00 93.12 188 LEU A C 1
ATOM 1575 O O . LEU A 1 188 ? 17.993 -1.842 -20.011 1.00 93.12 188 LEU A O 1
ATOM 1579 N N . ALA A 1 189 ? 20.126 -1.726 -19.338 1.00 89.69 189 ALA A N 1
ATOM 1580 C CA . ALA A 1 189 ? 20.626 -2.904 -20.035 1.00 89.69 189 ALA A CA 1
ATOM 1581 C C . ALA A 1 189 ? 20.288 -4.225 -19.323 1.00 89.69 189 ALA A C 1
ATOM 1583 O O . ALA A 1 189 ? 20.299 -5.281 -19.960 1.00 89.69 189 ALA A O 1
ATOM 1584 N N . HIS A 1 190 ? 19.977 -4.196 -18.022 1.00 93.06 190 HIS A N 1
ATOM 1585 C CA . HIS A 1 190 ? 19.728 -5.422 -17.264 1.00 93.06 190 HIS A CA 1
ATOM 1586 C C . HIS A 1 190 ? 18.580 -6.270 -17.876 1.00 93.06 190 HIS A C 1
ATOM 1588 O O . HIS A 1 190 ? 17.473 -5.754 -18.084 1.00 93.06 190 HIS A O 1
ATOM 1594 N N . PRO A 1 191 ? 18.767 -7.593 -18.098 1.00 93.38 191 PRO A N 1
ATOM 1595 C CA . PRO A 1 191 ? 17.810 -8.441 -18.826 1.00 93.38 191 PRO A CA 1
ATOM 1596 C C . PRO A 1 191 ? 16.382 -8.433 -18.270 1.00 93.38 191 PRO A C 1
ATOM 1598 O O . PRO A 1 191 ? 15.409 -8.482 -19.020 1.00 93.38 191 PRO A O 1
ATOM 1601 N N . VAL A 1 192 ? 16.233 -8.311 -16.948 1.00 94.69 192 VAL A N 1
ATOM 1602 C CA . VAL A 1 192 ? 14.911 -8.255 -16.301 1.00 94.69 192 VAL A CA 1
ATOM 1603 C C . VAL A 1 192 ? 14.081 -7.059 -16.781 1.00 94.69 192 VAL A C 1
ATOM 1605 O O . VAL A 1 192 ? 12.862 -7.181 -16.901 1.00 94.69 192 VAL A O 1
ATOM 1608 N N . PHE A 1 193 ? 14.697 -5.917 -17.099 1.00 95.88 193 PHE A N 1
ATOM 1609 C CA . PHE A 1 193 ? 13.950 -4.771 -17.623 1.00 95.88 193 PHE A CA 1
ATOM 1610 C C . PHE A 1 193 ? 13.436 -5.038 -19.038 1.00 95.88 193 PHE A C 1
ATOM 1612 O O . PHE A 1 193 ? 12.299 -4.683 -19.344 1.00 95.88 193 PHE A O 1
ATOM 1619 N N . GLN A 1 194 ? 14.197 -5.772 -19.852 1.00 94.44 194 GLN A N 1
ATOM 1620 C CA . GLN A 1 194 ? 13.756 -6.219 -21.174 1.00 94.44 194 GLN A CA 1
ATOM 1621 C C . GLN A 1 194 ? 12.574 -7.198 -21.073 1.00 94.44 194 GLN A C 1
ATOM 1623 O O . GLN A 1 194 ? 11.599 -7.101 -21.821 1.00 94.44 194 GLN A O 1
ATOM 1628 N N . ASP A 1 195 ? 12.583 -8.100 -20.090 1.00 95.69 195 ASP A N 1
ATOM 1629 C CA . ASP A 1 195 ? 11.441 -8.979 -19.796 1.00 95.69 195 ASP A CA 1
ATOM 1630 C C . ASP A 1 195 ? 10.193 -8.196 -19.377 1.00 95.69 195 ASP A C 1
ATOM 1632 O O . ASP A 1 195 ? 9.065 -8.559 -19.727 1.00 95.69 195 ASP A O 1
ATOM 1636 N N . ILE A 1 196 ? 10.382 -7.127 -18.605 1.00 96.00 196 ILE A N 1
ATOM 1637 C CA . ILE A 1 196 ? 9.299 -6.248 -18.167 1.00 96.00 196 ILE A CA 1
ATOM 1638 C C . ILE A 1 196 ? 8.736 -5.464 -19.353 1.00 96.00 196 ILE A C 1
ATOM 1640 O O . ILE A 1 196 ? 7.517 -5.442 -19.504 1.00 96.00 196 ILE A O 1
ATOM 1644 N N . LEU A 1 197 ? 9.581 -4.902 -20.222 1.00 96.25 197 LEU A N 1
ATOM 1645 C CA . LEU A 1 197 ? 9.162 -4.215 -21.449 1.00 96.25 197 LEU A CA 1
ATOM 1646 C C . LEU A 1 197 ? 8.294 -5.118 -22.335 1.00 96.25 197 LEU A C 1
ATOM 1648 O O . LEU A 1 197 ? 7.208 -4.715 -22.750 1.00 96.25 197 LEU A O 1
ATOM 1652 N N . ARG A 1 198 ? 8.684 -6.386 -22.518 1.00 95.75 198 ARG A N 1
ATOM 1653 C CA . ARG A 1 198 ? 7.863 -7.372 -23.246 1.00 95.75 198 ARG A CA 1
ATOM 1654 C C . ARG A 1 198 ? 6.475 -7.556 -22.620 1.00 95.75 198 ARG A C 1
ATOM 1656 O O . ARG A 1 198 ? 5.470 -7.547 -23.326 1.00 95.75 198 ARG A O 1
ATOM 1663 N N . LYS A 1 199 ? 6.394 -7.660 -21.288 1.00 96.69 199 LYS A N 1
ATOM 1664 C CA . LYS A 1 199 ? 5.106 -7.754 -20.569 1.00 96.69 199 LYS A CA 1
ATOM 1665 C C . LYS A 1 199 ? 4.276 -6.472 -20.683 1.00 96.69 199 LYS A C 1
ATOM 1667 O O . LYS A 1 199 ? 3.046 -6.546 -20.677 1.00 96.69 199 LYS A O 1
ATOM 1672 N N . LEU A 1 200 ? 4.917 -5.305 -20.727 1.00 96.12 200 LEU A N 1
ATOM 1673 C CA . LEU A 1 200 ? 4.241 -4.017 -20.885 1.00 96.12 200 LEU A CA 1
ATOM 1674 C C . LEU A 1 200 ? 3.611 -3.896 -22.274 1.00 96.12 200 LEU A C 1
ATOM 1676 O O . LEU A 1 200 ? 2.459 -3.475 -22.365 1.00 96.12 200 LEU A O 1
ATOM 1680 N N . GLU A 1 201 ? 4.294 -4.355 -23.319 1.00 96.38 201 GLU A N 1
ATOM 1681 C CA . GLU A 1 201 ? 3.761 -4.381 -24.684 1.00 96.38 201 GLU A CA 1
ATOM 1682 C C . GLU A 1 201 ? 2.486 -5.243 -24.786 1.00 96.38 201 GLU A C 1
ATOM 1684 O O . GLU A 1 201 ? 1.475 -4.817 -25.354 1.00 96.38 201 GLU A O 1
ATOM 1689 N N . ASP A 1 202 ? 2.458 -6.414 -24.140 1.00 96.00 202 ASP A N 1
ATOM 1690 C CA . ASP A 1 202 ? 1.241 -7.237 -24.051 1.00 96.00 202 ASP A CA 1
ATOM 1691 C C . ASP A 1 202 ? 0.084 -6.495 -23.358 1.00 96.00 202 ASP A C 1
ATOM 1693 O O . ASP A 1 202 ? -1.087 -6.608 -23.745 1.00 96.00 202 ASP A O 1
ATOM 1697 N N . ILE A 1 203 ? 0.397 -5.710 -22.322 1.00 95.50 203 ILE A N 1
ATOM 1698 C CA . ILE A 1 203 ? -0.587 -4.894 -21.604 1.00 95.50 203 ILE A CA 1
ATOM 1699 C C . ILE A 1 203 ? -1.082 -3.738 -22.476 1.00 95.50 203 ILE A C 1
ATOM 1701 O O . ILE A 1 203 ? -2.284 -3.462 -22.450 1.00 95.50 203 ILE A O 1
ATOM 1705 N N . ARG A 1 204 ? -0.209 -3.094 -23.258 1.00 96.25 204 ARG A N 1
ATOM 1706 C CA . ARG A 1 204 ? -0.575 -2.029 -24.203 1.00 96.25 204 ARG A CA 1
ATOM 1707 C C . ARG A 1 204 ? -1.568 -2.539 -25.239 1.00 96.25 204 ARG A C 1
ATOM 1709 O O . ARG A 1 204 ? -2.653 -1.976 -25.368 1.00 96.25 204 ARG A O 1
ATOM 1716 N N . ARG A 1 205 ? -1.273 -3.680 -25.871 1.00 95.06 205 ARG A N 1
ATOM 1717 C CA . ARG A 1 205 ? -2.176 -4.338 -26.836 1.00 95.06 205 ARG A CA 1
ATOM 1718 C C . ARG A 1 205 ? -3.527 -4.693 -26.217 1.00 95.06 205 ARG A C 1
ATOM 1720 O O . ARG A 1 205 ? -4.576 -4.542 -26.845 1.00 95.06 205 ARG A O 1
ATOM 1727 N N . LEU A 1 206 ? -3.531 -5.174 -24.972 1.00 93.38 206 LEU A N 1
ATOM 1728 C CA . LEU A 1 206 ? -4.767 -5.445 -24.234 1.00 93.38 206 LEU A CA 1
ATOM 1729 C C . LEU A 1 206 ? -5.563 -4.160 -23.958 1.00 93.38 206 LEU A C 1
ATOM 1731 O O . LEU A 1 206 ? -6.792 -4.174 -24.046 1.00 93.38 206 LEU A O 1
ATOM 1735 N N . ALA A 1 207 ? -4.883 -3.077 -23.586 1.00 93.19 207 ALA A N 1
ATOM 1736 C CA . ALA A 1 207 ? -5.501 -1.790 -23.305 1.00 93.19 207 ALA A CA 1
ATOM 1737 C C . ALA A 1 207 ? -6.139 -1.193 -24.566 1.00 93.19 207 ALA A C 1
ATOM 1739 O O . ALA A 1 207 ? -7.304 -0.811 -24.521 1.00 93.19 207 ALA A O 1
ATOM 1740 N N . GLU A 1 208 ? -5.445 -1.237 -25.704 1.00 94.19 208 GLU A N 1
ATOM 1741 C CA . GLU A 1 208 ? -5.947 -0.785 -27.009 1.00 94.19 208 GLU A CA 1
ATOM 1742 C C . GLU A 1 208 ? -7.265 -1.453 -27.392 1.00 94.19 208 GLU A C 1
ATOM 1744 O O . GLU A 1 208 ? -8.247 -0.772 -27.698 1.00 94.19 208 GLU A O 1
ATOM 1749 N N . LYS A 1 209 ? -7.335 -2.784 -27.266 1.00 92.44 209 LYS A N 1
ATOM 1750 C CA . LYS A 1 209 ? -8.579 -3.535 -27.493 1.00 92.44 209 LYS A CA 1
ATOM 1751 C C . LYS A 1 209 ? -9.720 -3.060 -26.588 1.00 92.44 209 LYS A C 1
ATOM 1753 O O . LYS A 1 209 ? -10.870 -3.045 -27.005 1.00 92.44 209 LYS A O 1
ATOM 1758 N N . ARG A 1 210 ? -9.425 -2.669 -25.345 1.00 90.69 210 ARG A N 1
ATOM 1759 C CA . ARG A 1 210 ? -10.432 -2.185 -24.383 1.00 90.69 210 ARG A CA 1
ATOM 1760 C C . ARG A 1 210 ? -10.821 -0.724 -24.575 1.00 90.69 210 ARG A C 1
ATOM 1762 O O . ARG A 1 210 ? -11.879 -0.332 -24.099 1.00 90.69 210 ARG A O 1
ATOM 1769 N N . PHE A 1 211 ? -9.960 0.086 -25.179 1.00 91.94 211 PHE A N 1
ATOM 1770 C CA . PHE A 1 211 ? -10.232 1.502 -25.426 1.00 91.94 211 PHE A CA 1
ATOM 1771 C C . PHE A 1 211 ? -11.108 1.706 -26.662 1.00 91.94 211 PHE A C 1
ATOM 1773 O O . PHE A 1 211 ? -11.907 2.645 -26.685 1.00 91.94 211 PHE A O 1
ATOM 1780 N N . ASN A 1 212 ? -10.950 0.823 -27.651 1.00 84.19 212 ASN A N 1
ATOM 1781 C CA . ASN A 1 212 ? -11.670 0.863 -28.922 1.00 84.19 212 ASN A CA 1
ATOM 1782 C C . ASN A 1 212 ? -13.027 0.138 -28.884 1.00 84.19 212 ASN A C 1
ATOM 1784 O O . ASN A 1 212 ? -13.855 0.388 -29.755 1.00 84.19 212 ASN A O 1
ATOM 1788 N N . ASN A 1 213 ? -13.264 -0.701 -27.869 1.00 68.19 213 ASN A N 1
ATOM 1789 C CA . ASN A 1 213 ? -14.599 -1.197 -27.508 1.00 68.19 213 ASN A CA 1
ATOM 1790 C C . ASN A 1 213 ? -15.385 -0.162 -26.674 1.00 68.19 213 ASN A C 1
ATOM 1792 O O . ASN A 1 213 ? -16.622 -0.291 -26.606 1.00 68.19 213 ASN A O 1
#

Secondary structure (DSSP, 8-state):
--GGGSEEEEEEEEE---------TT--S-EEEEEEEEETTSPPPHHHHHHHHHHHHHHHHHHHHTS-B-HHHHHHHS-EETTEEEEEETTEEEEEEEETTTEEPPPGGGGTS-HHHHHHHHHHHHHHB--SHHHHHHHHHHT--SSSHHHHHHHTTHHHHHGGG-SGGGHHHHHHHHHHHHHHHHT---HHHHHHHHHHHHHHHHHHHHHH-

pLDDT: mean 88.84, std 12.47, range [41.81, 97.81]

Mean predicted aligned error: 6.64 Å

Radius of gyration: 21.11 Å; Cα contacts (8 Å, |Δi|>4): 278; chains: 1; bounding box: 55×27×55 Å

Foldseek 3Di:
DQLVQAAKAKDKDKDQDDDDDDLDQQDDRIDIDIDIDGDNVHHYDPVRVQVVLLVVLLVLVVVLLVFFFAPVLCVVQFDDDDQWTWDQDPVGIDIWGHDVSGGTDDDPCSVVDDSVSSVVVSVSSVSGGQRGLLSLLVSLLVQLPADDPSNLVSLVCVLVSLLSLLAQVNVVVSVVSLVVLLVSLVPYPDVSSVVSNVSSVVSVVSSVVRNVD